Protein AF-A0A075HXJ4-F1 (afdb_monomer_lite)

Radius of gyration: 28.82 Å; chains: 1; bounding box: 50×57×88 Å

Structure (mmCIF, N/CA/C/O backbone):
data_AF-A0A075HXJ4-F1
#
_entry.id   AF-A0A075HXJ4-F1
#
loop_
_atom_site.group_PDB
_atom_site.id
_atom_site.type_symbol
_atom_site.label_atom_id
_atom_site.label_alt_id
_atom_site.label_comp_id
_atom_site.label_asym_id
_atom_site.label_entity_id
_atom_site.label_seq_id
_atom_site.pdbx_PDB_ins_code
_atom_site.Cartn_x
_atom_site.Cartn_y
_atom_site.Cartn_z
_atom_site.occupancy
_atom_site.B_iso_or_equiv
_atom_site.auth_seq_id
_atom_site.auth_comp_id
_atom_site.auth_asym_id
_atom_site.auth_atom_id
_atom_site.pdbx_PDB_model_num
ATOM 1 N N . MET A 1 1 ? 22.075 -36.102 -49.902 1.00 41.25 1 MET A N 1
ATOM 2 C CA . MET A 1 1 ? 21.607 -34.703 -49.955 1.00 41.25 1 MET A CA 1
ATOM 3 C C . MET A 1 1 ? 21.481 -34.238 -48.516 1.00 41.25 1 MET A C 1
ATOM 5 O O . MET A 1 1 ? 20.579 -34.681 -47.822 1.00 41.25 1 MET A O 1
ATOM 9 N N . ILE A 1 2 ? 22.490 -33.519 -48.027 1.00 32.91 2 ILE A N 1
ATOM 10 C CA . ILE A 1 2 ? 22.597 -33.092 -46.628 1.00 32.91 2 ILE A CA 1
ATOM 11 C C . ILE A 1 2 ? 21.850 -31.765 -46.529 1.00 32.91 2 ILE A C 1
ATOM 13 O O . ILE A 1 2 ? 22.245 -30.799 -47.175 1.00 32.91 2 ILE A O 1
ATOM 17 N N . ILE A 1 3 ? 20.743 -31.741 -45.793 1.00 33.03 3 ILE A N 1
ATOM 18 C CA . ILE A 1 3 ? 20.051 -30.496 -45.454 1.00 33.03 3 ILE A CA 1
ATOM 19 C C . ILE A 1 3 ? 20.912 -29.830 -44.374 1.00 33.03 3 ILE A C 1
ATOM 21 O O . ILE A 1 3 ? 21.137 -30.461 -43.338 1.00 33.03 3 ILE A O 1
ATOM 25 N N . PRO A 1 4 ? 21.461 -28.623 -44.590 1.00 36.91 4 PRO A N 1
ATOM 26 C CA . PRO A 1 4 ? 22.221 -27.966 -43.548 1.00 36.91 4 PRO A CA 1
ATOM 27 C C . PRO A 1 4 ? 21.261 -27.594 -42.421 1.00 36.91 4 PRO A C 1
ATOM 29 O O . PRO A 1 4 ? 20.254 -26.921 -42.646 1.00 36.91 4 PRO A O 1
ATOM 32 N N . ASN A 1 5 ? 21.591 -28.051 -41.212 1.00 34.84 5 ASN A N 1
ATOM 33 C CA . ASN A 1 5 ? 21.049 -27.520 -39.972 1.00 34.84 5 ASN A CA 1
ATOM 34 C C . ASN A 1 5 ? 21.199 -25.997 -40.020 1.00 34.84 5 ASN A C 1
ATOM 36 O O . ASN A 1 5 ? 22.308 -25.472 -39.911 1.00 34.84 5 ASN A O 1
ATOM 40 N N . ALA A 1 6 ? 20.084 -25.292 -40.190 1.00 37.62 6 ALA A N 1
ATOM 41 C CA . ALA A 1 6 ? 20.009 -23.882 -39.876 1.00 37.62 6 ALA A CA 1
ATOM 42 C C . ALA A 1 6 ? 20.125 -23.773 -38.352 1.00 37.62 6 ALA A C 1
ATOM 44 O O . ALA A 1 6 ? 19.134 -23.839 -37.629 1.00 37.62 6 ALA A O 1
ATOM 45 N N . LEU A 1 7 ? 21.359 -23.674 -37.859 1.00 39.75 7 LEU A N 1
ATOM 46 C CA . LEU A 1 7 ? 21.625 -23.120 -36.542 1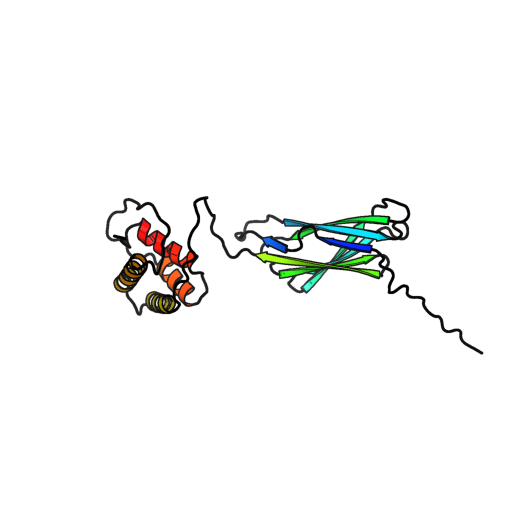.00 39.75 7 LEU A CA 1
ATOM 47 C C . LEU A 1 7 ? 21.166 -21.665 -36.613 1.00 39.75 7 LEU A C 1
ATOM 49 O O . LEU A 1 7 ? 21.903 -20.788 -37.060 1.00 39.75 7 LEU A O 1
ATOM 53 N N . ALA A 1 8 ? 19.914 -21.418 -36.228 1.00 34.22 8 ALA A N 1
ATOM 54 C CA . ALA A 1 8 ? 19.528 -20.107 -35.752 1.00 34.22 8 ALA A CA 1
ATOM 55 C C . ALA A 1 8 ? 20.447 -19.831 -34.559 1.00 34.22 8 ALA A C 1
ATOM 57 O O . ALA A 1 8 ? 20.232 -20.354 -33.468 1.00 34.22 8 ALA A O 1
ATOM 58 N N . SER A 1 9 ? 21.523 -19.081 -34.804 1.00 41.84 9 SER A N 1
ATOM 59 C CA . SER A 1 9 ? 22.307 -18.417 -33.770 1.00 41.84 9 SER A CA 1
ATOM 60 C C . SER A 1 9 ? 21.385 -17.389 -33.133 1.00 41.84 9 SER A C 1
ATOM 62 O O . SER A 1 9 ? 21.423 -16.204 -33.453 1.00 41.84 9 SER A O 1
ATOM 64 N N . HIS A 1 10 ? 20.448 -17.867 -32.322 1.00 45.88 10 HIS A N 1
ATOM 65 C CA . HIS A 1 10 ? 19.701 -17.008 -31.441 1.00 45.88 10 HIS A CA 1
ATOM 66 C C . HIS A 1 10 ? 20.736 -16.544 -30.424 1.00 45.88 10 HIS A C 1
ATOM 68 O O . HIS A 1 10 ? 21.186 -17.337 -29.602 1.00 45.88 10 HIS A O 1
ATOM 74 N N . ASP A 1 11 ? 21.152 -15.282 -30.517 1.00 52.75 11 ASP A N 1
ATOM 75 C CA . ASP A 1 11 ? 21.851 -14.567 -29.446 1.00 52.75 11 ASP A CA 1
ATOM 76 C C . ASP A 1 11 ? 20.891 -14.429 -28.248 1.00 52.75 11 ASP A C 1
ATOM 78 O O . ASP A 1 11 ? 20.490 -13.336 -27.855 1.00 52.75 11 ASP A O 1
ATOM 82 N N . SER A 1 12 ? 20.440 -15.556 -27.694 1.00 55.69 12 SER A N 1
ATOM 83 C CA . SER A 1 12 ? 19.529 -15.634 -26.554 1.00 55.69 12 SER A CA 1
ATOM 84 C C . SER A 1 12 ? 20.197 -15.204 -25.246 1.00 55.69 12 SER A C 1
ATOM 86 O O . SER A 1 12 ? 19.509 -15.064 -24.243 1.00 55.69 12 SER A O 1
ATOM 88 N N . GLU A 1 13 ? 21.512 -14.963 -25.262 1.00 63.44 13 GLU A N 1
ATOM 89 C CA . GLU A 1 13 ? 22.284 -14.448 -24.126 1.00 63.44 13 GLU A CA 1
ATOM 90 C C . GLU A 1 13 ? 22.682 -12.972 -24.271 1.00 63.44 13 GLU A C 1
ATOM 92 O O . GLU A 1 13 ? 23.149 -12.370 -23.303 1.00 63.44 13 GLU A O 1
ATOM 97 N N . LYS A 1 14 ? 22.506 -12.352 -25.450 1.00 77.06 14 LYS A N 1
ATOM 98 C CA . LYS A 1 14 ? 22.852 -10.936 -25.615 1.00 77.06 14 LYS A CA 1
ATOM 99 C C . LYS A 1 14 ? 21.822 -10.092 -24.873 1.00 77.06 14 LYS A C 1
ATOM 101 O O . LYS A 1 14 ? 20.645 -10.062 -25.226 1.00 77.06 14 LYS A O 1
ATOM 106 N N . GLN A 1 15 ? 22.276 -9.380 -23.847 1.00 84.06 15 GLN A N 1
ATOM 107 C CA . GLN A 1 15 ? 21.454 -8.410 -23.142 1.00 84.06 15 GLN A CA 1
ATOM 108 C C . GLN A 1 15 ? 21.269 -7.174 -24.031 1.00 84.06 15 GLN A C 1
ATOM 110 O O . GLN A 1 15 ? 22.165 -6.351 -24.181 1.00 84.06 15 GLN A O 1
ATOM 115 N N . TRP A 1 16 ? 20.097 -7.068 -24.654 1.00 91.88 16 TRP A N 1
ATOM 116 C CA . TRP A 1 16 ? 19.779 -6.019 -25.629 1.00 91.88 16 TRP A CA 1
ATOM 117 C C . TRP A 1 16 ? 19.356 -4.681 -25.012 1.00 91.88 16 TRP A C 1
ATOM 119 O O . TRP A 1 16 ? 19.128 -3.711 -25.738 1.00 91.88 16 TRP A O 1
ATOM 129 N N . GLY A 1 17 ? 19.226 -4.627 -23.688 1.00 92.38 17 GLY A N 1
ATOM 130 C CA . GLY A 1 17 ? 18.823 -3.435 -22.964 1.00 92.38 17 GLY A CA 1
ATOM 131 C C . GLY A 1 17 ? 18.620 -3.678 -21.473 1.00 92.38 17 GLY A C 1
ATOM 132 O O . GLY A 1 17 ? 18.903 -4.757 -20.945 1.00 92.38 17 GLY A O 1
ATOM 133 N N . THR A 1 18 ? 18.129 -2.647 -20.797 1.00 92.94 18 THR A N 1
ATOM 134 C CA . THR A 1 18 ? 17.827 -2.643 -19.362 1.00 92.94 18 THR A CA 1
ATOM 135 C C . THR A 1 18 ? 16.486 -1.969 -19.120 1.00 92.94 18 THR A C 1
ATOM 137 O O . THR A 1 18 ? 16.095 -1.104 -19.894 1.00 92.94 18 THR A O 1
ATOM 140 N N . VAL A 1 19 ? 15.802 -2.315 -18.029 1.00 92.88 19 VAL A N 1
ATOM 141 C CA . VAL A 1 19 ? 14.628 -1.587 -17.531 1.00 92.88 19 VAL A CA 1
ATOM 142 C C . VAL A 1 19 ? 14.742 -1.396 -16.022 1.00 92.88 19 VAL A C 1
ATOM 144 O O . VAL A 1 19 ? 15.106 -2.318 -15.297 1.00 92.88 19 VAL A O 1
ATOM 147 N N . SER A 1 20 ? 14.396 -0.196 -15.572 1.00 87.88 20 SER A N 1
ATOM 148 C CA . SER A 1 20 ? 14.405 0.242 -14.183 1.00 87.88 20 SER A CA 1
ATOM 149 C C . SER A 1 20 ? 13.172 1.092 -13.888 1.00 87.88 20 SER A C 1
ATOM 151 O O . SER A 1 20 ? 12.563 1.683 -14.785 1.00 87.88 20 SER A O 1
ATOM 153 N N . VAL A 1 21 ? 12.827 1.180 -12.607 1.00 87.69 21 VAL A N 1
ATOM 154 C CA . VAL A 1 21 ? 11.778 2.060 -12.091 1.00 87.69 21 VAL A CA 1
ATOM 155 C C . VAL A 1 21 ? 12.345 2.936 -10.977 1.00 87.69 21 VAL A C 1
ATOM 157 O O . VAL A 1 21 ? 13.172 2.477 -10.192 1.00 87.69 21 VAL A O 1
ATOM 160 N N . ASP A 1 22 ? 11.942 4.206 -10.922 1.00 77.81 22 ASP A N 1
ATOM 161 C CA . ASP A 1 22 ? 12.425 5.156 -9.908 1.00 77.81 22 ASP A CA 1
ATOM 162 C C . ASP A 1 22 ? 11.853 4.893 -8.505 1.00 77.81 22 ASP A C 1
ATOM 164 O O . ASP A 1 22 ? 12.526 5.131 -7.503 1.00 77.81 22 ASP A O 1
ATOM 168 N N . LYS A 1 23 ? 10.625 4.374 -8.438 1.00 76.75 23 LYS A N 1
ATOM 169 C CA . LYS A 1 23 ? 9.908 4.017 -7.212 1.00 76.75 23 LYS A CA 1
ATOM 170 C C . LYS A 1 23 ? 9.395 2.570 -7.313 1.00 76.75 23 LYS A C 1
ATOM 172 O O . LYS A 1 23 ? 8.268 2.362 -7.760 1.00 76.75 23 LYS A O 1
ATOM 177 N N . PRO A 1 24 ? 10.204 1.562 -6.929 1.00 74.69 24 PRO A N 1
ATOM 178 C CA . PRO A 1 24 ? 9.799 0.149 -6.969 1.00 74.69 24 PRO A CA 1
ATOM 179 C C . PRO A 1 24 ? 8.772 -0.207 -5.886 1.00 74.69 24 PRO A C 1
ATOM 181 O O . PRO A 1 24 ? 8.045 -1.183 -6.013 1.00 74.69 24 PRO A O 1
ATOM 184 N N . THR A 1 25 ? 8.691 0.602 -4.833 1.00 78.94 25 THR A N 1
ATOM 185 C CA . THR A 1 25 ? 7.675 0.510 -3.785 1.00 78.94 25 THR A CA 1
ATOM 186 C C . THR A 1 25 ? 6.957 1.847 -3.703 1.00 78.94 25 THR A C 1
ATOM 188 O O . THR A 1 25 ? 7.604 2.885 -3.527 1.00 78.94 25 THR A O 1
ATOM 191 N N . LEU A 1 26 ? 5.634 1.833 -3.827 1.00 74.06 26 LEU A N 1
ATOM 192 C CA . LEU A 1 26 ? 4.798 3.022 -3.752 1.00 74.06 26 LEU A CA 1
ATOM 193 C C . LEU A 1 26 ? 3.781 2.862 -2.630 1.00 74.06 26 LEU A C 1
ATOM 195 O O . LEU A 1 26 ? 2.890 2.022 -2.699 1.00 74.06 26 LEU A O 1
ATOM 199 N N . GLU A 1 27 ? 3.880 3.726 -1.628 1.00 67.31 27 GLU A N 1
ATOM 200 C CA . GLU A 1 27 ? 2.855 3.838 -0.599 1.00 67.31 27 GLU A CA 1
ATOM 201 C C . GLU A 1 27 ? 1.875 4.949 -0.976 1.00 67.31 27 GLU A C 1
ATOM 203 O O . GLU A 1 27 ? 2.215 6.134 -0.919 1.00 67.31 27 GLU A O 1
ATOM 208 N N . LEU A 1 28 ? 0.650 4.584 -1.353 1.00 63.75 28 LEU A N 1
ATOM 209 C CA . LEU A 1 28 ? -0.394 5.567 -1.636 1.00 63.75 28 LEU A CA 1
ATOM 210 C C . LEU A 1 28 ? -0.973 6.118 -0.318 1.00 63.75 28 LEU A C 1
ATOM 212 O O . LEU A 1 28 ? -1.273 5.333 0.593 1.00 63.75 28 LEU A O 1
ATOM 216 N N . PRO A 1 29 ? -1.170 7.448 -0.193 1.00 52.75 29 PRO A N 1
ATOM 217 C CA . PRO A 1 29 ? -1.859 8.023 0.957 1.00 52.75 29 PRO A CA 1
ATOM 218 C C . PRO A 1 29 ? -3.311 7.528 1.016 1.00 52.75 29 PRO A C 1
ATOM 220 O O . PRO A 1 29 ? -3.943 7.292 -0.017 1.00 52.75 29 PRO A O 1
ATOM 223 N N . TYR A 1 30 ? -3.868 7.395 2.226 1.00 49.03 30 TYR A N 1
ATOM 224 C CA . TYR A 1 30 ? -5.297 7.121 2.381 1.00 49.03 30 TYR A CA 1
ATOM 225 C C . TYR A 1 30 ? -6.095 8.261 1.743 1.00 49.03 30 TYR A C 1
ATOM 227 O O . TYR A 1 30 ? -5.920 9.432 2.083 1.00 49.03 30 TYR A O 1
ATOM 235 N N . THR A 1 31 ? -6.976 7.919 0.811 1.00 47.84 31 THR A N 1
ATOM 236 C CA . THR A 1 31 ? -7.792 8.885 0.086 1.00 47.84 31 THR A CA 1
ATOM 237 C C . THR A 1 31 ? -9.267 8.545 0.244 1.00 47.84 31 THR A C 1
ATOM 239 O O . THR A 1 31 ? -9.673 7.397 0.092 1.00 47.84 31 THR A O 1
ATOM 242 N N . THR A 1 32 ? -10.099 9.535 0.573 1.00 35.62 32 THR A N 1
ATOM 243 C CA . THR A 1 32 ? -11.552 9.394 0.412 1.00 35.62 32 THR A CA 1
ATOM 244 C C . THR A 1 32 ? -11.865 9.229 -1.077 1.00 35.62 32 THR A C 1
ATOM 246 O O . THR A 1 32 ? -11.094 9.691 -1.920 1.00 35.62 32 THR A O 1
ATOM 249 N N . ALA A 1 33 ? -13.001 8.612 -1.421 1.00 42.03 33 ALA A N 1
ATOM 250 C CA . ALA A 1 33 ? -13.412 8.311 -2.803 1.00 42.03 33 ALA A CA 1
ATOM 251 C C . ALA A 1 33 ? -13.432 9.517 -3.782 1.00 42.03 33 ALA A C 1
ATOM 253 O O . ALA A 1 33 ? -13.675 9.339 -4.970 1.00 42.03 33 ALA A O 1
ATOM 254 N N . SER A 1 34 ? -13.179 10.738 -3.299 1.00 43.69 34 SER A N 1
ATOM 255 C CA . SER A 1 34 ? -13.100 11.984 -4.059 1.00 43.69 34 SER A CA 1
ATOM 256 C C . SER A 1 34 ? -11.677 12.473 -4.381 1.00 43.69 34 SER A C 1
ATOM 258 O O . SER A 1 34 ? -11.556 13.478 -5.078 1.00 43.69 34 SER A O 1
ATOM 260 N N . ASN A 1 35 ? -10.599 11.855 -3.874 1.00 51.53 35 ASN A N 1
ATOM 261 C CA . ASN A 1 35 ? -9.236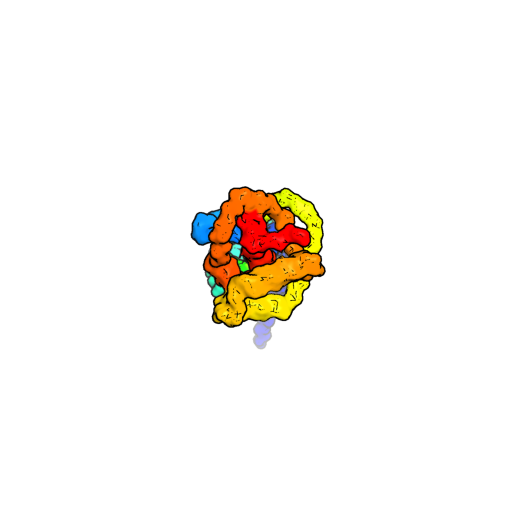 12.309 -4.190 1.00 51.53 35 ASN A CA 1
ATOM 262 C C . ASN A 1 35 ? -8.718 11.622 -5.461 1.00 51.53 35 ASN A C 1
ATOM 264 O O . ASN A 1 35 ? -8.515 10.413 -5.483 1.00 51.53 35 ASN A O 1
ATOM 268 N N . THR A 1 36 ? -8.481 12.404 -6.510 1.00 52.12 36 THR A N 1
ATOM 269 C CA . THR A 1 36 ? -7.995 11.943 -7.818 1.00 52.12 36 THR A CA 1
ATOM 270 C C . THR A 1 36 ? -6.508 12.239 -8.026 1.00 52.12 36 THR A C 1
ATOM 272 O O . THR A 1 36 ? -6.083 12.451 -9.161 1.00 52.12 36 THR A O 1
ATOM 275 N N . GLN A 1 37 ? -5.708 12.361 -6.962 1.00 61.72 37 GLN A N 1
ATOM 276 C CA . GLN A 1 37 ? -4.269 12.575 -7.117 1.00 61.72 37 GLN A CA 1
ATOM 277 C C . GLN A 1 37 ? -3.585 11.285 -7.582 1.00 61.72 37 GLN A C 1
ATOM 279 O O . GLN A 1 37 ? -3.601 10.268 -6.892 1.00 61.72 37 GLN A O 1
ATOM 284 N N . TYR A 1 38 ? -3.013 11.345 -8.784 1.00 69.88 38 TYR A N 1
ATOM 285 C CA . TYR A 1 38 ? -2.235 10.273 -9.396 1.00 69.88 38 TYR A CA 1
ATOM 286 C C . TYR A 1 38 ? -0.777 10.402 -8.969 1.00 69.88 38 TYR A C 1
ATOM 288 O O . TYR A 1 38 ? -0.199 11.488 -9.064 1.00 69.88 38 TYR A O 1
ATOM 296 N N . GLU A 1 39 ? -0.165 9.289 -8.585 1.00 77.44 39 GLU A N 1
ATOM 297 C CA . GLU A 1 39 ? 1.281 9.212 -8.433 1.00 77.44 39 GLU A CA 1
ATOM 298 C C . GLU A 1 39 ? 1.916 8.862 -9.774 1.00 77.44 39 GLU A C 1
ATOM 300 O O . GLU A 1 39 ? 1.475 7.958 -10.491 1.00 77.44 39 GLU A O 1
ATOM 305 N N . LYS A 1 40 ? 2.955 9.616 -10.127 1.00 83.00 40 LYS A N 1
ATOM 306 C CA . LYS A 1 40 ? 3.682 9.456 -11.383 1.00 83.00 40 LYS A CA 1
ATOM 307 C C . LYS A 1 40 ? 4.934 8.634 -11.114 1.00 83.00 40 LYS A C 1
ATOM 309 O O . LYS A 1 40 ? 5.800 9.069 -10.356 1.00 83.00 40 LYS A O 1
ATOM 314 N N . ILE A 1 41 ? 5.019 7.470 -11.747 1.00 83.31 41 ILE A N 1
ATOM 315 C CA . ILE A 1 41 ? 6.146 6.545 -11.609 1.00 83.31 41 ILE A CA 1
ATOM 316 C C . ILE A 1 41 ? 6.924 6.525 -12.914 1.00 83.31 41 ILE A C 1
ATOM 318 O O . ILE A 1 41 ? 6.335 6.329 -13.982 1.00 83.31 41 ILE A O 1
ATOM 322 N N . LYS A 1 42 ? 8.234 6.762 -12.840 1.00 88.62 42 LYS A N 1
ATOM 323 C CA . LYS A 1 42 ? 9.113 6.786 -14.006 1.00 88.62 42 LYS A CA 1
ATOM 324 C C . LYS A 1 42 ? 9.673 5.396 -14.255 1.00 88.62 42 LYS A C 1
ATOM 326 O O . LYS A 1 42 ? 10.389 4.843 -13.425 1.00 88.62 42 LYS A O 1
ATOM 331 N N . ILE A 1 43 ? 9.421 4.883 -15.449 1.00 89.12 43 ILE A N 1
ATOM 332 C CA . ILE A 1 43 ? 10.053 3.680 -15.982 1.00 89.12 43 ILE A CA 1
ATOM 333 C C . ILE A 1 43 ? 11.056 4.134 -17.028 1.00 89.12 43 ILE A C 1
ATOM 335 O O . ILE A 1 43 ? 10.722 4.920 -17.912 1.00 89.12 43 ILE A O 1
ATOM 339 N N . PHE A 1 44 ? 12.285 3.655 -16.940 1.00 94.44 44 PHE A N 1
ATOM 340 C CA . PHE A 1 44 ? 13.348 4.070 -17.843 1.00 94.44 44 PHE A CA 1
ATOM 341 C C . PHE A 1 44 ? 14.341 2.942 -18.061 1.00 94.44 44 PHE A C 1
ATOM 343 O O . PHE A 1 44 ? 14.351 1.953 -17.334 1.00 94.44 44 PHE A O 1
ATOM 350 N N . GLY A 1 45 ? 15.164 3.079 -19.085 1.00 93.19 45 GLY A N 1
ATOM 351 C CA . GLY A 1 45 ? 16.116 2.045 -19.434 1.00 93.19 45 GLY A CA 1
ATOM 352 C C . GLY A 1 45 ? 16.966 2.423 -20.626 1.00 93.19 45 GLY A C 1
ATOM 353 O O . GLY A 1 45 ? 16.837 3.517 -21.184 1.00 93.19 45 GLY A O 1
ATOM 354 N N . THR A 1 46 ? 17.832 1.496 -21.005 1.00 95.69 46 THR A N 1
ATOM 355 C CA . THR A 1 46 ? 18.721 1.624 -22.158 1.00 95.69 46 THR A CA 1
ATOM 356 C C . THR A 1 46 ? 18.480 0.499 -23.149 1.00 95.69 46 THR A C 1
ATOM 358 O O . THR A 1 46 ? 17.996 -0.573 -22.786 1.00 95.69 46 THR A O 1
ATOM 361 N N . VAL A 1 47 ? 18.818 0.742 -24.409 1.00 95.62 47 VAL A N 1
ATOM 362 C CA . VAL A 1 47 ? 18.824 -0.264 -25.470 1.00 95.62 47 VAL A CA 1
ATOM 363 C C . VAL A 1 47 ? 20.112 -0.179 -26.269 1.00 95.62 47 VAL A C 1
ATOM 365 O O . VAL A 1 47 ? 20.652 0.907 -26.487 1.00 95.62 47 VAL A O 1
ATOM 368 N N . GLU A 1 48 ? 20.557 -1.333 -26.746 1.00 94.56 48 GLU A N 1
ATOM 369 C CA . GLU A 1 48 ? 21.657 -1.450 -27.694 1.00 94.56 48 GLU A CA 1
ATOM 370 C C . GLU A 1 48 ? 21.140 -1.305 -29.136 1.00 94.56 48 GLU A C 1
ATOM 372 O O . GLU A 1 48 ? 20.023 -1.715 -29.477 1.00 94.56 48 GLU A O 1
ATOM 377 N N . GLU A 1 49 ? 21.978 -0.740 -30.003 1.00 93.19 49 GLU A N 1
ATOM 378 C CA . GLU A 1 49 ? 21.706 -0.484 -31.421 1.00 93.19 49 GLU A CA 1
ATOM 379 C C . GLU A 1 49 ? 20.430 0.366 -31.647 1.00 93.19 49 GLU A C 1
ATOM 381 O O . GLU A 1 49 ? 19.529 -0.042 -32.392 1.00 93.19 49 GLU A O 1
ATOM 386 N N . PRO A 1 50 ? 20.320 1.581 -31.069 1.00 91.50 50 PRO A N 1
ATOM 387 C CA . PRO A 1 50 ? 19.086 2.382 -31.042 1.00 91.50 50 PRO A CA 1
ATOM 388 C C . PRO A 1 50 ? 18.580 2.843 -32.421 1.00 91.50 50 PRO A C 1
ATOM 390 O O . PRO A 1 50 ? 17.473 3.355 -32.525 1.00 91.50 50 PRO A O 1
ATOM 393 N N . ARG A 1 51 ? 19.366 2.682 -33.497 1.00 90.00 51 ARG A N 1
ATOM 394 C CA . ARG A 1 51 ? 18.943 2.981 -34.881 1.00 90.00 51 ARG A CA 1
ATOM 395 C C . ARG A 1 51 ? 18.208 1.827 -35.568 1.00 90.00 51 ARG A C 1
ATOM 397 O O . ARG A 1 51 ? 17.651 2.024 -36.644 1.00 90.00 51 ARG A O 1
ATOM 404 N N . SER A 1 52 ? 18.227 0.633 -34.979 1.00 89.56 52 SER A N 1
ATOM 405 C CA . SER A 1 52 ? 17.618 -0.574 -35.554 1.00 89.56 52 SER A CA 1
ATOM 406 C C . SER A 1 52 ? 16.091 -0.626 -35.391 1.00 89.56 52 SER A C 1
ATOM 408 O O . SER A 1 52 ? 15.409 -1.294 -36.166 1.00 89.56 52 SER A O 1
ATOM 410 N N . ALA A 1 53 ? 15.542 0.107 -34.422 1.00 92.00 53 ALA A N 1
ATOM 411 C CA . ALA A 1 53 ? 14.113 0.315 -34.221 1.00 92.00 53 ALA A CA 1
ATOM 412 C C . ALA A 1 53 ? 13.877 1.692 -33.581 1.00 92.00 53 ALA A C 1
ATOM 414 O O . ALA A 1 53 ? 14.807 2.329 -33.107 1.00 92.00 53 ALA A O 1
ATOM 415 N N . ALA A 1 54 ? 12.637 2.182 -33.582 1.00 93.44 54 ALA A N 1
ATOM 416 C CA . ALA A 1 54 ? 12.317 3.505 -33.029 1.00 93.44 54 ALA A CA 1
ATOM 417 C C . ALA A 1 54 ? 11.635 3.454 -31.651 1.00 93.44 54 ALA A C 1
ATOM 419 O O . ALA A 1 54 ? 11.531 4.484 -30.979 1.00 93.44 54 ALA A O 1
ATOM 420 N N . TYR A 1 55 ? 11.137 2.281 -31.244 1.00 96.75 55 TYR A N 1
ATOM 421 C CA . TYR A 1 55 ? 10.282 2.134 -30.069 1.00 96.75 55 TYR A CA 1
ATOM 422 C C . TYR A 1 55 ? 10.594 0.862 -29.285 1.00 96.75 55 TYR A C 1
ATOM 424 O O . TYR A 1 55 ? 10.755 -0.202 -29.886 1.00 96.75 55 TYR A O 1
ATOM 432 N N . VAL A 1 56 ? 10.590 0.973 -27.958 1.00 96.75 56 VAL A N 1
ATOM 433 C CA . VAL A 1 56 ? 10.403 -0.174 -27.062 1.00 96.75 56 VAL A CA 1
ATOM 434 C C . VAL A 1 56 ? 8.911 -0.402 -26.835 1.00 96.75 56 VAL A C 1
ATOM 436 O O . VAL A 1 56 ? 8.109 0.540 -26.866 1.00 96.75 56 VAL A O 1
ATOM 439 N N . TYR A 1 57 ? 8.538 -1.656 -26.615 1.00 95.75 57 TYR A N 1
ATOM 440 C CA . TYR A 1 57 ? 7.169 -2.064 -26.325 1.00 95.75 57 TYR A CA 1
ATOM 441 C C . TYR A 1 57 ? 7.088 -2.446 -24.852 1.00 95.75 57 TYR A C 1
ATOM 443 O O . TYR A 1 57 ? 7.786 -3.349 -24.406 1.00 95.75 57 TYR A O 1
ATOM 451 N N . MET A 1 58 ? 6.258 -1.741 -24.091 1.00 94.12 58 MET A N 1
ATOM 452 C CA . MET A 1 58 ? 6.021 -2.022 -22.677 1.00 94.12 58 MET A CA 1
ATOM 453 C C . MET A 1 58 ? 4.636 -2.627 -22.518 1.00 94.12 58 MET A C 1
ATOM 455 O O . MET A 1 58 ? 3.661 -2.013 -22.942 1.00 94.12 58 MET A O 1
ATOM 459 N N . THR A 1 59 ? 4.542 -3.790 -21.887 1.00 93.06 59 THR A N 1
ATOM 460 C CA . THR A 1 59 ? 3.276 -4.379 -21.442 1.00 93.06 59 THR A CA 1
ATOM 461 C C . THR A 1 59 ? 3.161 -4.160 -19.941 1.00 93.06 59 THR A C 1
ATOM 463 O O . THR A 1 59 ? 3.982 -4.666 -19.176 1.00 93.06 59 THR A O 1
ATOM 466 N N . ILE A 1 60 ? 2.176 -3.363 -19.534 1.00 89.00 60 ILE A N 1
ATOM 467 C CA . ILE A 1 60 ? 1.890 -3.051 -18.138 1.00 89.00 60 ILE A CA 1
ATOM 468 C C . ILE A 1 60 ? 0.757 -3.968 -17.691 1.00 89.00 60 ILE A C 1
ATOM 470 O O . ILE A 1 60 ? -0.286 -4.003 -18.344 1.00 89.00 60 ILE A O 1
ATOM 474 N N . SER A 1 61 ? 0.965 -4.673 -16.585 1.00 87.31 61 SER A N 1
ATOM 475 C CA . SER A 1 61 ? -0.048 -5.489 -15.918 1.00 87.31 61 SER A CA 1
ATOM 476 C C . SER A 1 61 ? -0.433 -4.843 -14.595 1.00 87.31 61 SER A C 1
ATOM 478 O O . SER A 1 61 ? 0.437 -4.515 -13.785 1.00 87.31 61 SER A O 1
ATOM 480 N N . GLU A 1 62 ? -1.731 -4.665 -14.393 1.00 84.50 62 GLU A N 1
ATOM 481 C CA . GLU A 1 62 ? -2.336 -4.186 -13.155 1.00 84.50 62 GLU A CA 1
ATOM 482 C C . GLU A 1 62 ? -2.544 -5.345 -12.161 1.00 84.50 62 GLU A C 1
ATOM 484 O O . GLU A 1 62 ? -2.602 -6.509 -12.577 1.00 84.50 62 GLU A O 1
ATOM 489 N N . PRO A 1 63 ? -2.707 -5.058 -10.855 1.00 79.19 63 PRO A N 1
ATOM 490 C CA . PRO A 1 63 ? -2.924 -6.087 -9.836 1.00 79.19 63 PRO A CA 1
ATOM 491 C C . PRO A 1 63 ? -4.168 -6.954 -10.058 1.00 79.19 63 PRO A C 1
ATOM 493 O O . PRO A 1 63 ? -4.219 -8.092 -9.597 1.00 79.19 63 PRO A O 1
ATOM 496 N N . ASP A 1 64 ? -5.176 -6.435 -10.764 1.00 76.38 64 ASP A N 1
ATOM 497 C CA . ASP A 1 64 ? -6.399 -7.169 -11.105 1.00 76.38 64 ASP A CA 1
ATOM 498 C C . ASP A 1 64 ? -6.237 -8.097 -12.328 1.00 76.38 64 ASP A C 1
ATOM 500 O O . ASP A 1 64 ? -7.189 -8.762 -12.741 1.00 76.38 64 ASP A O 1
ATOM 504 N N . GLY A 1 65 ? -5.030 -8.153 -12.903 1.00 78.06 65 GLY A N 1
ATOM 505 C CA . GLY A 1 65 ? -4.684 -8.963 -14.065 1.00 78.06 65 GLY A CA 1
ATOM 506 C C . GLY A 1 65 ? -4.976 -8.298 -15.410 1.00 78.06 65 GLY A C 1
ATOM 507 O O . GLY A 1 65 ? -4.677 -8.895 -16.447 1.00 78.06 65 GLY A O 1
ATOM 508 N N . LYS A 1 66 ? -5.533 -7.080 -15.445 1.00 82.56 66 LYS A N 1
ATOM 509 C CA . LYS A 1 66 ? -5.676 -6.334 -16.700 1.00 82.56 66 LYS A CA 1
ATOM 510 C C . LYS A 1 66 ? -4.312 -5.923 -17.221 1.00 82.56 66 LYS A C 1
ATOM 512 O O . LYS A 1 66 ? -3.437 -5.505 -16.469 1.00 82.56 66 LYS A O 1
ATOM 517 N N . THR A 1 67 ? -4.151 -5.990 -18.536 1.00 85.81 67 THR A N 1
ATOM 518 C CA . THR A 1 67 ? -2.899 -5.617 -19.193 1.00 85.81 67 THR A CA 1
ATOM 519 C C . THR A 1 67 ? -3.141 -4.655 -20.339 1.00 85.81 67 THR A C 1
ATOM 521 O O . THR A 1 67 ? -4.093 -4.831 -21.103 1.00 85.81 67 THR A O 1
ATOM 524 N N . TYR A 1 68 ? -2.240 -3.696 -20.525 1.00 87.94 68 TYR A N 1
ATOM 525 C CA . TYR A 1 68 ? -2.230 -2.807 -21.683 1.00 87.94 68 TYR A CA 1
ATOM 526 C C . TYR A 1 68 ? -0.804 -2.576 -22.183 1.00 87.94 68 TYR A C 1
ATOM 528 O O . TYR A 1 68 ? 0.163 -2.649 -21.425 1.00 87.94 68 T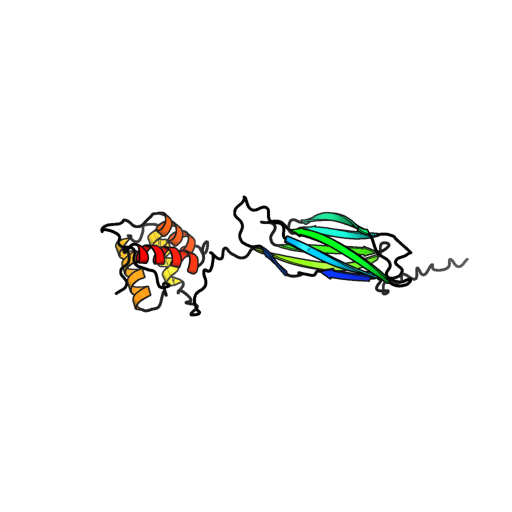YR A O 1
ATOM 536 N N . GLN A 1 69 ? -0.665 -2.303 -23.482 1.00 91.25 69 GLN A N 1
ATOM 537 C CA . GLN A 1 69 ? 0.633 -2.100 -24.120 1.00 91.25 69 GLN A CA 1
ATOM 538 C C . GLN A 1 69 ? 0.842 -0.635 -24.512 1.00 91.25 69 GLN A C 1
ATOM 540 O O . GLN A 1 69 ? -0.053 0.007 -25.062 1.00 91.25 69 GLN A O 1
ATOM 545 N N . VAL A 1 70 ? 2.051 -0.125 -24.285 1.00 91.00 70 VAL A N 1
ATOM 546 C CA . VAL A 1 70 ? 2.481 1.226 -24.655 1.00 91.00 70 VAL A CA 1
ATOM 547 C C . VAL A 1 70 ? 3.752 1.146 -25.497 1.00 91.00 70 VAL A C 1
ATOM 549 O O . VAL A 1 70 ? 4.647 0.348 -25.224 1.00 91.00 70 VAL A O 1
ATOM 552 N N . LYS A 1 71 ? 3.843 1.990 -26.528 1.00 94.38 71 LYS A N 1
ATOM 553 C CA . LYS A 1 71 ? 5.057 2.151 -27.339 1.00 94.38 71 LYS A CA 1
ATOM 554 C C . LYS A 1 71 ? 5.808 3.390 -26.877 1.00 94.38 71 LYS A C 1
ATOM 556 O O . LYS A 1 71 ? 5.243 4.482 -26.890 1.00 94.38 71 LYS A O 1
ATOM 561 N N . VAL A 1 72 ? 7.073 3.234 -26.510 1.00 95.06 72 VAL A N 1
ATOM 562 C CA . VAL A 1 72 ? 7.893 4.316 -25.951 1.00 95.06 72 VAL A CA 1
ATOM 563 C C . VAL A 1 72 ? 9.042 4.605 -26.898 1.00 95.06 72 VAL A C 1
ATOM 565 O O . VAL A 1 72 ? 9.750 3.694 -27.321 1.00 95.06 72 VAL A O 1
ATOM 568 N N . ARG A 1 73 ? 9.191 5.874 -27.287 1.00 95.56 73 ARG A N 1
ATOM 569 C CA . ARG A 1 73 ? 10.225 6.300 -28.233 1.00 95.56 73 ARG A CA 1
ATOM 570 C C . ARG A 1 73 ? 11.605 6.156 -27.594 1.00 95.56 73 ARG A C 1
ATOM 572 O O . ARG A 1 73 ? 11.809 6.616 -26.476 1.00 95.56 73 ARG A O 1
ATOM 579 N N . VAL A 1 74 ? 12.539 5.586 -28.347 1.00 96.81 74 VAL A N 1
ATOM 580 C CA . VAL A 1 74 ? 13.960 5.562 -27.987 1.00 96.81 74 VAL A CA 1
ATOM 581 C C . VAL A 1 74 ? 14.640 6.825 -28.506 1.00 96.81 74 VAL A C 1
ATOM 583 O O . VAL A 1 74 ? 14.409 7.247 -29.644 1.00 96.81 74 VAL A O 1
ATOM 586 N N . ILE A 1 75 ? 15.483 7.419 -27.670 1.00 95.75 75 ILE A N 1
ATOM 587 C CA . ILE A 1 75 ? 16.374 8.521 -28.019 1.00 95.75 75 ILE A CA 1
ATOM 588 C C . ILE A 1 75 ? 17.786 7.942 -28.100 1.00 95.75 75 ILE A C 1
ATOM 590 O O . ILE A 1 75 ? 18.282 7.363 -27.139 1.00 95.75 75 ILE A O 1
ATOM 594 N N . ALA A 1 76 ? 18.418 8.049 -29.268 1.00 94.00 76 ALA A N 1
ATOM 595 C CA . ALA A 1 76 ? 19.790 7.593 -29.452 1.00 94.00 76 ALA A CA 1
ATOM 596 C C . ALA A 1 76 ? 20.761 8.593 -28.809 1.00 94.00 76 ALA A C 1
ATOM 598 O O . ALA A 1 76 ? 20.808 9.749 -29.232 1.00 94.00 76 ALA A O 1
ATOM 599 N N . ASP A 1 77 ? 21.542 8.136 -27.832 1.00 89.88 77 ASP A N 1
ATOM 600 C CA . ASP A 1 77 ? 22.620 8.923 -27.222 1.00 89.88 77 ASP A CA 1
ATOM 601 C C . ASP A 1 77 ? 23.893 8.815 -28.060 1.00 89.88 77 ASP A C 1
ATOM 603 O O . ASP A 1 77 ? 24.588 9.797 -28.319 1.00 89.88 77 ASP A O 1
ATOM 607 N N . THR A 1 78 ? 24.170 7.600 -28.535 1.00 91.50 78 THR A N 1
ATOM 608 C CA . THR A 1 78 ? 25.271 7.271 -29.437 1.00 91.50 78 THR A CA 1
ATOM 609 C C . THR A 1 78 ? 24.774 6.366 -30.570 1.00 91.50 78 THR A C 1
ATOM 611 O O . THR A 1 78 ? 23.581 6.091 -30.712 1.00 91.50 78 THR A O 1
ATOM 614 N N . ASN A 1 79 ? 25.688 5.902 -31.428 1.00 85.25 79 ASN A N 1
ATOM 615 C CA . ASN A 1 79 ? 25.350 4.876 -32.420 1.00 85.25 79 ASN A CA 1
ATOM 616 C C . ASN A 1 79 ? 25.127 3.493 -31.787 1.00 85.25 79 ASN A C 1
ATOM 618 O O . ASN A 1 79 ? 24.506 2.641 -32.419 1.00 85.25 79 ASN A O 1
ATOM 622 N N . GLU A 1 80 ? 25.635 3.283 -30.573 1.00 89.88 80 GLU A N 1
ATOM 623 C CA . GLU A 1 80 ? 25.643 1.993 -29.881 1.00 89.88 80 GLU A CA 1
ATOM 624 C C . GLU A 1 80 ? 24.527 1.918 -28.841 1.00 89.88 80 GLU A C 1
ATOM 626 O O . GLU A 1 80 ? 23.854 0.900 -28.763 1.00 89.88 80 GLU A O 1
ATOM 631 N N . GLN A 1 81 ? 24.243 3.014 -28.131 1.00 93.50 81 GLN A N 1
ATOM 632 C CA . GLN A 1 81 ? 23.271 3.044 -27.041 1.00 93.50 81 GLN A CA 1
ATOM 633 C C . GLN A 1 81 ? 22.261 4.177 -27.183 1.00 93.50 81 GLN A C 1
ATOM 635 O O . GLN A 1 81 ? 22.571 5.283 -27.635 1.00 93.50 81 GLN A O 1
ATOM 640 N N . GLY A 1 82 ? 21.032 3.890 -26.774 1.00 93.94 82 GLY A N 1
ATOM 641 C CA . GLY A 1 82 ? 19.997 4.892 -26.571 1.00 93.94 82 GLY A CA 1
ATOM 642 C C . GLY A 1 82 ? 19.228 4.632 -25.291 1.00 93.94 82 GLY A C 1
ATOM 643 O O . GLY A 1 82 ? 19.251 3.524 -24.754 1.00 93.94 82 GLY A O 1
ATOM 644 N N . HIS A 1 83 ? 18.516 5.646 -24.826 1.00 97.00 83 HIS A N 1
ATOM 645 C CA . HIS A 1 83 ? 17.663 5.556 -23.654 1.00 97.00 83 HIS A CA 1
ATOM 646 C C . HIS A 1 83 ? 16.194 5.731 -24.020 1.00 97.00 83 HIS A C 1
ATOM 648 O O . HIS A 1 83 ? 15.819 6.243 -25.079 1.00 97.00 83 HIS A O 1
ATOM 654 N N . TYR A 1 84 ? 15.345 5.298 -23.103 1.00 95.88 84 TYR A N 1
ATOM 655 C CA . TYR A 1 84 ? 13.919 5.552 -23.149 1.00 95.88 84 TYR A CA 1
ATOM 656 C C . TYR A 1 84 ? 13.408 5.846 -21.747 1.00 95.88 84 TYR A C 1
ATOM 658 O O . TYR A 1 84 ? 13.947 5.370 -20.745 1.00 95.88 84 TYR A O 1
ATOM 666 N N . GLU A 1 85 ? 12.322 6.603 -21.685 1.00 93.19 85 GLU A N 1
ATOM 667 C CA . GLU A 1 85 ? 11.578 6.815 -20.457 1.00 93.19 85 GLU A CA 1
ATOM 668 C C . GLU A 1 85 ? 10.085 6.919 -20.746 1.00 93.19 85 GLU A C 1
ATOM 670 O O . GLU A 1 85 ? 9.657 7.423 -21.785 1.00 93.19 85 GLU A O 1
ATOM 675 N N . ASN A 1 86 ? 9.289 6.423 -19.812 1.00 90.19 86 ASN A N 1
ATOM 676 C CA . ASN A 1 86 ? 7.849 6.560 -19.805 1.00 90.19 86 ASN A CA 1
ATOM 677 C C . ASN A 1 86 ? 7.370 6.753 -18.372 1.00 90.19 86 ASN A C 1
ATOM 679 O O . ASN A 1 86 ? 8.060 6.408 -17.413 1.00 90.19 86 ASN A O 1
ATOM 683 N N . PHE A 1 87 ? 6.164 7.283 -18.232 1.00 85.38 87 PHE A N 1
ATOM 684 C CA . PHE A 1 87 ? 5.545 7.462 -16.937 1.00 85.38 87 PHE A CA 1
ATOM 685 C C . PHE A 1 87 ? 4.221 6.726 -16.890 1.00 85.38 87 PHE A C 1
ATOM 687 O O . PHE A 1 87 ? 3.376 6.917 -17.764 1.00 85.38 87 PHE A O 1
ATOM 694 N N . ILE A 1 88 ? 4.035 5.922 -15.849 1.00 83.50 88 ILE A N 1
ATOM 695 C CA . ILE A 1 88 ? 2.720 5.388 -15.512 1.00 83.50 88 ILE A CA 1
ATOM 696 C C . ILE A 1 88 ? 2.107 6.245 -14.413 1.00 83.50 88 ILE A C 1
ATOM 698 O O . ILE A 1 88 ? 2.805 6.785 -13.551 1.00 83.50 88 ILE A O 1
ATOM 702 N N . LEU A 1 89 ? 0.792 6.397 -14.493 1.00 81.31 89 LEU A N 1
ATOM 703 C CA . LEU A 1 89 ? -0.001 7.097 -13.499 1.00 81.31 89 LEU A CA 1
ATOM 704 C C . LEU A 1 89 ? -0.733 6.040 -12.690 1.00 81.31 89 LEU A C 1
ATOM 706 O O . LEU A 1 89 ? -1.600 5.352 -13.224 1.00 81.31 89 LEU A O 1
ATOM 710 N N . ILE A 1 90 ? -0.371 5.906 -11.421 1.00 78.06 90 ILE A N 1
ATOM 711 C CA . ILE A 1 90 ? -1.051 4.998 -10.503 1.00 78.06 90 ILE A CA 1
ATOM 712 C C . ILE A 1 90 ? -2.006 5.839 -9.669 1.00 78.06 90 ILE A C 1
ATOM 714 O O . ILE A 1 90 ? -1.592 6.767 -8.970 1.00 78.06 90 ILE A O 1
ATOM 718 N N . CYS A 1 91 ? -3.299 5.547 -9.796 1.00 66.62 91 CYS A N 1
ATOM 719 C CA . CYS A 1 91 ? -4.335 6.186 -9.004 1.00 66.62 91 CYS A CA 1
ATOM 720 C C . CYS A 1 91 ? -4.769 5.329 -7.821 1.00 66.62 91 CYS A C 1
ATOM 722 O O . CYS A 1 91 ? -4.529 4.126 -7.730 1.00 66.62 91 CYS A O 1
ATOM 724 N N . CYS A 1 92 ? -5.419 6.024 -6.904 1.00 59.22 92 CYS A N 1
ATOM 725 C CA . CYS A 1 92 ? -5.998 5.543 -5.668 1.00 59.22 92 CYS A CA 1
ATOM 726 C C . CYS A 1 92 ? -6.785 4.224 -5.802 1.00 59.22 92 CYS A C 1
ATOM 728 O O . CYS A 1 92 ? -7.453 3.953 -6.797 1.00 59.22 92 CYS A O 1
ATOM 730 N N . ASN A 1 93 ? -6.733 3.425 -4.732 1.00 57.75 93 ASN A N 1
ATOM 731 C CA . ASN A 1 93 ? -7.487 2.178 -4.526 1.00 57.75 93 ASN A CA 1
ATOM 732 C C . ASN A 1 93 ? -7.091 0.967 -5.384 1.00 57.75 93 ASN A C 1
ATOM 734 O O . ASN A 1 93 ? -7.719 -0.080 -5.259 1.00 57.75 93 ASN A O 1
ATOM 738 N N . SER A 1 94 ? -6.033 1.064 -6.187 1.00 66.19 94 SER A N 1
ATOM 739 C CA . SER A 1 94 ? -5.508 -0.064 -6.968 1.00 66.19 94 SER A CA 1
ATOM 740 C C . SER A 1 94 ? -4.254 -0.644 -6.306 1.00 66.19 94 SER A C 1
ATOM 742 O O . SER A 1 94 ? -3.166 -0.639 -6.871 1.00 66.19 94 SER A O 1
ATOM 744 N N . ALA A 1 95 ? -4.393 -1.068 -5.048 1.00 69.94 95 ALA A N 1
ATOM 745 C CA . ALA A 1 95 ? -3.291 -1.669 -4.301 1.00 69.94 95 ALA A CA 1
ATOM 746 C C . ALA A 1 95 ? -2.913 -3.036 -4.889 1.00 69.94 95 ALA A C 1
ATOM 748 O O . ALA A 1 95 ? -3.784 -3.822 -5.265 1.00 69.94 95 ALA A O 1
ATOM 749 N N . GLY A 1 96 ? -1.619 -3.330 -4.915 1.00 75.31 96 GLY A N 1
ATOM 750 C CA . GLY A 1 96 ? -1.061 -4.604 -5.346 1.00 75.31 96 GLY A CA 1
ATOM 751 C C . GLY A 1 96 ? 0.177 -4.445 -6.223 1.00 75.31 96 GLY A C 1
ATOM 752 O O . GLY A 1 96 ? 0.687 -3.344 -6.431 1.00 75.31 96 GLY A O 1
ATOM 753 N N . ALA A 1 97 ? 0.676 -5.572 -6.721 1.00 80.88 97 ALA A N 1
ATOM 754 C CA . ALA A 1 97 ? 1.876 -5.608 -7.543 1.00 80.88 97 ALA A CA 1
ATOM 755 C C . ALA A 1 97 ? 1.537 -5.302 -9.006 1.00 80.88 97 ALA A C 1
ATOM 757 O O . ALA A 1 97 ? 0.820 -6.059 -9.662 1.00 80.88 97 ALA A O 1
ATOM 758 N N . TYR A 1 98 ? 2.087 -4.209 -9.524 1.00 86.88 98 TYR A N 1
ATOM 759 C CA . TYR A 1 98 ? 2.115 -3.930 -10.955 1.00 86.88 98 TYR A CA 1
ATOM 760 C C . TYR A 1 98 ? 3.374 -4.543 -11.554 1.00 86.88 98 TYR A C 1
ATOM 762 O O . TYR A 1 98 ? 4.430 -4.545 -10.921 1.00 86.88 98 TYR A O 1
ATOM 770 N N . SER A 1 99 ? 3.300 -5.003 -12.799 1.00 88.44 99 SER A N 1
ATOM 771 C CA . SER A 1 99 ? 4.482 -5.468 -13.529 1.00 88.44 99 SER A CA 1
ATOM 772 C C . SER A 1 99 ? 4.611 -4.757 -14.862 1.00 88.44 99 SER A C 1
ATOM 774 O O . SER A 1 99 ? 3.624 -4.608 -15.581 1.00 88.44 99 SER A O 1
ATOM 776 N N . VAL A 1 100 ? 5.830 -4.378 -15.224 1.00 92.25 100 VAL A N 1
ATOM 777 C CA . VAL A 1 100 ? 6.148 -3.808 -16.530 1.00 92.25 100 VAL A CA 1
ATOM 778 C C . VAL A 1 100 ? 7.131 -4.732 -17.220 1.00 92.25 100 VAL A C 1
ATOM 780 O O . VAL A 1 100 ? 8.282 -4.856 -16.808 1.00 92.25 100 VAL A O 1
ATOM 783 N N . TYR A 1 101 ? 6.661 -5.383 -18.274 1.00 93.50 101 TYR A N 1
ATOM 784 C CA . TYR A 1 101 ? 7.451 -6.254 -19.130 1.00 93.50 101 TYR A CA 1
ATOM 785 C C . TYR A 1 101 ? 7.853 -5.484 -20.391 1.00 93.50 101 TYR A C 1
ATOM 787 O O . TYR A 1 101 ? 6.991 -4.891 -21.045 1.00 93.50 101 TYR A O 1
ATOM 795 N N . VAL A 1 102 ? 9.147 -5.455 -20.719 1.00 94.25 102 VAL A N 1
ATOM 796 C CA . VAL A 1 102 ? 9.671 -4.617 -21.808 1.00 94.25 102 VAL A CA 1
ATOM 797 C C . VAL A 1 102 ? 10.336 -5.451 -22.891 1.00 94.25 102 VAL A C 1
ATOM 799 O O . VAL A 1 102 ? 11.166 -6.320 -22.613 1.00 94.25 102 VAL A O 1
ATOM 802 N N . GLU A 1 103 ? 10.000 -5.126 -24.137 1.00 95.88 103 GLU A N 1
ATOM 803 C CA . GLU A 1 103 ? 10.585 -5.720 -25.331 1.00 95.88 103 GLU A CA 1
ATOM 804 C C . GLU A 1 103 ? 11.251 -4.682 -26.232 1.00 95.88 103 GLU A C 1
ATOM 806 O O . GLU A 1 103 ? 10.722 -3.596 -26.498 1.00 95.88 103 GLU A O 1
ATOM 811 N N . TRP A 1 104 ? 12.394 -5.076 -26.784 1.00 95.38 104 TRP A N 1
ATOM 812 C CA . TRP A 1 104 ? 13.123 -4.350 -27.813 1.00 95.38 104 TRP A CA 1
ATOM 813 C C . TRP A 1 104 ? 13.384 -5.285 -28.988 1.00 95.38 104 TRP A C 1
ATOM 815 O O . TRP A 1 104 ? 13.965 -6.353 -28.822 1.00 95.38 104 TRP A O 1
ATOM 825 N N . ARG A 1 105 ? 12.924 -4.909 -30.189 1.00 92.12 105 ARG A N 1
ATOM 826 C CA . ARG A 1 105 ? 13.050 -5.725 -31.419 1.00 92.12 105 ARG A CA 1
ATOM 827 C C . ARG A 1 105 ? 12.487 -7.155 -31.294 1.00 92.12 105 ARG A C 1
ATOM 829 O O . ARG A 1 105 ? 12.939 -8.052 -31.996 1.00 92.12 105 ARG A O 1
ATOM 836 N N . GLY A 1 106 ? 11.502 -7.359 -30.418 1.00 88.81 106 GLY A N 1
ATOM 837 C CA . GLY A 1 106 ? 10.924 -8.677 -30.134 1.00 88.81 106 GLY A CA 1
ATOM 838 C C . GLY A 1 106 ? 11.718 -9.521 -29.130 1.00 88.81 106 GLY A C 1
ATOM 839 O O . GLY A 1 106 ? 11.354 -10.667 -28.897 1.00 88.81 106 GLY A O 1
ATOM 840 N N . TYR A 1 107 ? 12.778 -8.973 -28.529 1.00 91.00 107 TYR A N 1
ATOM 841 C CA . TYR A 1 107 ? 13.495 -9.595 -27.418 1.00 91.00 107 TYR A CA 1
ATOM 842 C C . TYR A 1 107 ? 13.028 -9.006 -26.091 1.00 91.00 107 TYR A C 1
ATOM 844 O O . TYR A 1 107 ? 12.939 -7.785 -25.954 1.00 91.00 107 TYR A O 1
ATOM 852 N N . HIS A 1 108 ? 12.788 -9.868 -25.105 1.00 92.88 108 HIS A N 1
ATOM 853 C CA . HIS A 1 108 ? 12.599 -9.460 -23.714 1.00 92.88 108 HIS A CA 1
ATOM 854 C C . HIS A 1 108 ? 13.897 -8.858 -23.173 1.00 92.88 108 HIS A C 1
ATOM 856 O O . HIS A 1 108 ? 14.942 -9.503 -23.218 1.00 92.88 108 HIS A O 1
ATOM 862 N N . ILE A 1 109 ? 13.831 -7.623 -22.673 1.00 91.38 109 ILE A N 1
ATOM 863 C CA . ILE A 1 109 ? 14.997 -6.922 -22.103 1.00 91.38 109 ILE A CA 1
ATOM 864 C C . ILE A 1 109 ? 14.891 -6.703 -20.592 1.00 91.38 109 ILE A C 1
ATOM 866 O O . ILE A 1 109 ? 15.826 -6.210 -19.966 1.00 91.38 109 ILE A O 1
ATOM 870 N N . GLY A 1 110 ? 13.760 -7.081 -19.997 1.00 90.44 110 GLY A N 1
ATOM 871 C CA . GLY A 1 110 ? 13.592 -7.142 -18.554 1.00 90.44 110 GLY A CA 1
ATOM 872 C C . GLY A 1 110 ? 12.155 -6.926 -18.099 1.00 90.44 110 GLY A C 1
ATOM 873 O O . GLY A 1 110 ? 11.255 -6.574 -18.870 1.00 90.44 110 GLY A O 1
ATOM 874 N N . THR A 1 111 ? 11.952 -7.176 -16.811 1.00 91.12 111 THR A N 1
ATOM 875 C CA . THR A 1 111 ? 10.676 -6.995 -16.126 1.00 91.12 111 THR A CA 1
ATOM 876 C C . THR A 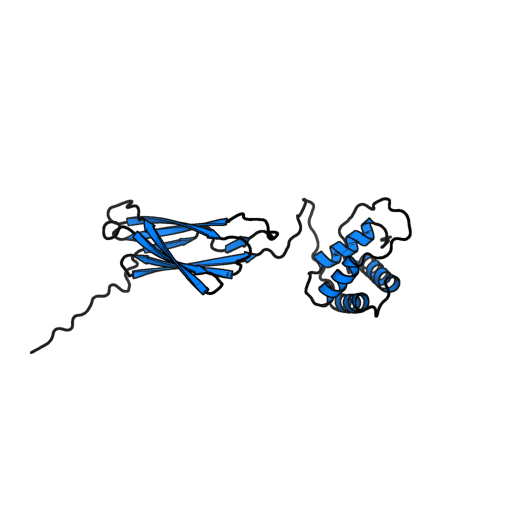1 111 ? 10.934 -6.308 -14.800 1.00 91.12 111 THR A C 1
ATOM 878 O O . THR A 1 111 ? 11.798 -6.744 -14.044 1.00 91.12 111 THR A O 1
ATOM 881 N N . VAL A 1 112 ? 10.180 -5.251 -14.518 1.00 86.38 112 VAL A N 1
ATOM 882 C CA . VAL A 1 112 ? 10.191 -4.581 -13.213 1.00 86.38 112 VAL A CA 1
ATOM 883 C C . VAL A 1 112 ? 8.833 -4.720 -12.553 1.00 86.38 112 VAL A C 1
ATOM 885 O O . VAL A 1 112 ? 7.803 -4.714 -13.229 1.00 86.38 112 VAL A O 1
ATOM 888 N N . THR A 1 113 ? 8.839 -4.847 -11.233 1.00 84.81 113 THR A N 1
ATOM 889 C CA . THR A 1 113 ? 7.635 -4.849 -10.407 1.00 84.81 113 THR A CA 1
ATOM 890 C C . THR A 1 113 ? 7.558 -3.562 -9.607 1.00 84.81 113 THR A C 1
ATOM 892 O O . THR A 1 113 ? 8.580 -2.981 -9.237 1.00 84.81 113 THR A O 1
ATOM 895 N N . ILE A 1 114 ? 6.334 -3.101 -9.380 1.00 84.69 114 ILE A N 1
ATOM 896 C CA . ILE A 1 114 ? 6.040 -1.944 -8.546 1.00 84.69 114 ILE A CA 1
ATOM 897 C C . ILE A 1 114 ? 5.036 -2.413 -7.508 1.00 84.69 114 ILE A C 1
ATOM 899 O O . ILE A 1 114 ? 3.881 -2.692 -7.837 1.00 84.69 114 ILE A O 1
ATOM 903 N N . ASP A 1 115 ? 5.491 -2.519 -6.268 1.00 80.69 115 ASP A N 1
ATOM 904 C CA . ASP A 1 115 ? 4.649 -2.915 -5.152 1.00 80.69 115 ASP A CA 1
ATOM 905 C C . ASP A 1 115 ? 3.909 -1.685 -4.642 1.00 80.69 115 ASP A C 1
ATOM 907 O O . ASP A 1 115 ? 4.500 -0.782 -4.043 1.00 80.69 115 ASP A O 1
ATOM 911 N N . VAL A 1 116 ? 2.607 -1.635 -4.916 1.00 80.19 116 VAL A N 1
ATOM 912 C CA . VAL A 1 116 ? 1.745 -0.543 -4.476 1.00 80.19 116 VAL A CA 1
ATOM 913 C C . VAL A 1 116 ? 1.002 -0.988 -3.234 1.00 80.19 116 VAL A C 1
ATOM 915 O O . VAL A 1 116 ? 0.074 -1.793 -3.299 1.00 80.19 116 VAL A O 1
ATOM 918 N N . SER A 1 117 ? 1.385 -0.445 -2.089 1.00 73.25 117 SER A N 1
ATOM 919 C CA . SER A 1 117 ? 0.636 -0.618 -0.854 1.00 73.25 117 SER A CA 1
ATOM 920 C C . SER A 1 117 ? -0.190 0.634 -0.587 1.00 73.25 117 SER A C 1
ATOM 922 O O . SER A 1 117 ? 0.217 1.769 -0.834 1.00 73.25 117 SER A O 1
ATOM 924 N N . THR A 1 118 ? -1.399 0.449 -0.075 1.00 63.66 118 THR A N 1
ATOM 925 C CA . THR A 1 118 ? -2.100 1.546 0.590 1.00 63.66 118 THR A CA 1
ATOM 926 C C . THR A 1 118 ? -1.547 1.645 1.993 1.00 63.66 118 THR A C 1
ATOM 928 O O . THR A 1 118 ? -1.515 0.629 2.694 1.00 63.66 118 THR A O 1
ATOM 931 N N . LYS A 1 119 ? -1.180 2.849 2.443 1.00 54.12 119 LYS A N 1
ATOM 932 C CA . LYS A 1 119 ? -1.004 3.043 3.882 1.00 54.12 119 LYS A CA 1
ATOM 933 C C . LYS A 1 119 ? -2.309 2.620 4.565 1.00 54.12 119 LYS A C 1
ATOM 935 O O . LYS A 1 119 ? -3.364 3.143 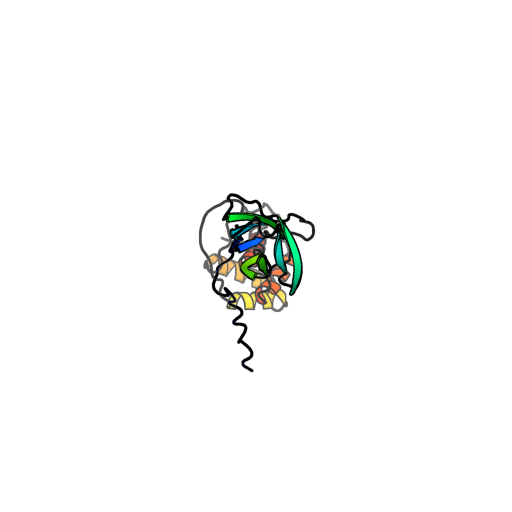4.182 1.00 54.12 119 LYS A O 1
ATOM 940 N N . PRO A 1 120 ? -2.290 1.695 5.544 1.00 47.53 120 PRO A N 1
ATOM 941 C CA . PRO A 1 120 ? -3.433 1.559 6.433 1.00 47.53 120 PRO A CA 1
ATOM 942 C C . PRO A 1 120 ? -3.692 2.947 7.010 1.00 47.53 120 PRO A C 1
ATOM 944 O O . PRO A 1 120 ? -2.734 3.671 7.291 1.00 47.53 120 PRO A O 1
ATOM 947 N N . LYS A 1 121 ? -4.968 3.343 7.079 1.00 39.78 121 LYS A N 1
ATOM 948 C CA . LYS A 1 121 ? -5.430 4.673 7.495 1.00 39.78 121 LYS A CA 1
ATOM 949 C C . LYS A 1 121 ? -4.639 5.167 8.713 1.00 39.78 121 LYS A C 1
ATOM 951 O O . LYS A 1 121 ? -5.011 4.919 9.850 1.00 39.78 121 LYS A O 1
ATOM 956 N N . THR A 1 122 ? -3.563 5.903 8.462 1.00 33.41 122 THR A N 1
ATOM 957 C CA . THR A 1 122 ? -2.843 6.666 9.470 1.00 33.41 122 THR A CA 1
ATOM 958 C C . THR A 1 122 ? -3.505 8.029 9.444 1.00 33.41 122 THR A C 1
ATOM 960 O O . THR A 1 122 ? -3.417 8.776 8.470 1.00 33.41 122 THR A O 1
ATOM 963 N N . GLN A 1 123 ? -4.294 8.282 10.483 1.00 35.69 123 GLN A N 1
ATOM 964 C CA . GLN A 1 123 ? -4.848 9.590 10.806 1.00 35.69 123 GLN A CA 1
ATOM 965 C C . GLN A 1 123 ? -3.711 10.637 10.830 1.00 35.69 123 GLN A C 1
ATOM 967 O O . GLN A 1 123 ? -2.581 10.265 11.152 1.00 35.69 123 GLN A O 1
ATOM 972 N N . PRO A 1 124 ? -3.956 11.916 10.476 1.00 30.08 124 PRO A N 1
ATOM 973 C CA . PRO A 1 124 ? -2.909 12.931 10.431 1.00 30.08 124 PRO A CA 1
ATOM 974 C C . PRO A 1 124 ? -2.152 12.985 11.758 1.00 30.08 124 PRO A C 1
ATOM 976 O O . PRO A 1 124 ? -2.743 13.231 12.808 1.00 30.08 124 PRO A O 1
ATOM 979 N N . THR A 1 125 ? -0.845 12.747 11.699 1.00 32.69 125 THR A N 1
ATOM 980 C CA . THR A 1 125 ? 0.081 13.134 12.756 1.00 32.69 125 THR A CA 1
ATOM 981 C C . THR A 1 125 ? 0.318 14.629 12.602 1.00 32.69 125 THR A C 1
ATOM 983 O O . THR A 1 125 ? 1.133 15.052 11.782 1.00 32.69 125 THR A O 1
ATOM 986 N N . ASP A 1 126 ? -0.399 15.429 13.389 1.00 32.66 126 ASP A N 1
ATOM 987 C CA . ASP A 1 126 ? 0.216 16.642 13.906 1.00 32.66 126 ASP A CA 1
ATOM 988 C C . ASP A 1 126 ? 1.411 16.212 14.760 1.00 32.66 126 ASP A C 1
ATOM 990 O O . ASP A 1 126 ? 1.330 15.307 15.592 1.00 32.66 126 ASP A O 1
ATOM 994 N N . THR A 1 127 ? 2.550 16.823 14.465 1.00 36.19 127 THR A N 1
ATOM 995 C CA . THR A 1 127 ? 3.807 16.718 15.201 1.00 36.19 127 THR A CA 1
ATOM 996 C C . THR A 1 127 ? 3.560 16.728 16.710 1.00 36.19 127 THR A C 1
ATOM 998 O O . THR A 1 127 ? 3.033 17.721 17.195 1.00 36.19 127 THR A O 1
ATOM 1001 N N . LEU A 1 128 ? 3.983 15.683 17.435 1.00 33.53 128 LEU A N 1
ATOM 1002 C CA . LEU A 1 128 ? 4.601 15.749 18.772 1.00 33.53 128 LEU A CA 1
ATOM 1003 C C . LEU A 1 128 ? 4.977 14.337 19.276 1.00 33.53 128 LEU A C 1
ATOM 1005 O O . LEU A 1 128 ? 4.116 13.532 19.596 1.00 33.53 128 LEU A O 1
ATOM 1009 N N . THR A 1 129 ? 6.294 14.120 19.368 1.00 32.62 129 THR A N 1
ATOM 1010 C CA . THR A 1 129 ? 7.027 13.363 20.406 1.00 32.62 129 THR A CA 1
ATOM 1011 C C . THR A 1 129 ? 6.778 11.851 20.583 1.00 32.62 129 THR A C 1
ATOM 1013 O O . THR A 1 129 ? 5.666 11.358 20.678 1.00 32.62 129 THR A O 1
ATOM 1016 N N . ALA A 1 130 ? 7.890 11.116 20.646 1.00 44.06 130 ALA A N 1
ATOM 1017 C CA . ALA A 1 130 ? 7.999 9.663 20.731 1.00 44.06 130 ALA A CA 1
ATOM 1018 C C . ALA A 1 130 ? 7.472 9.014 22.039 1.00 44.06 130 ALA A C 1
ATOM 1020 O O . ALA A 1 130 ? 7.510 9.641 23.094 1.00 44.06 130 ALA A O 1
ATOM 1021 N N . GLU A 1 131 ? 7.158 7.707 21.910 1.00 41.81 131 GLU A N 1
ATOM 1022 C CA . GLU A 1 131 ? 6.987 6.614 22.911 1.00 41.81 131 GLU A CA 1
ATOM 1023 C C . GLU A 1 131 ? 5.580 6.308 23.487 1.00 41.81 131 GLU A C 1
ATOM 1025 O O . GLU A 1 131 ? 4.788 7.228 23.674 1.00 41.81 131 GLU A O 1
ATOM 1030 N N . PRO A 1 132 ? 5.267 5.048 23.901 1.00 45.50 132 PRO A N 1
ATOM 1031 C CA . PRO A 1 132 ? 5.764 3.725 23.495 1.00 45.50 132 PRO A CA 1
ATOM 1032 C C . PRO A 1 132 ? 4.660 2.872 22.818 1.00 45.50 132 PRO A C 1
ATOM 1034 O O . PRO A 1 132 ? 3.461 3.083 22.999 1.00 45.50 132 PRO A O 1
ATOM 1037 N N . VAL A 1 133 ? 5.060 1.850 22.058 1.00 46.72 133 VAL A N 1
ATOM 1038 C CA . VAL A 1 133 ? 4.138 0.830 21.531 1.00 46.72 133 VAL A CA 1
ATOM 1039 C C . VAL A 1 133 ? 3.592 0.017 22.707 1.00 46.72 133 VAL A C 1
ATOM 1041 O O . VAL A 1 133 ? 4.308 -0.800 23.284 1.00 46.72 133 VAL A O 1
ATOM 1044 N N . THR A 1 134 ? 2.331 0.243 23.075 1.00 52.81 134 THR A N 1
ATOM 1045 C CA . THR A 1 134 ? 1.619 -0.592 24.047 1.00 52.81 134 THR A CA 1
ATOM 1046 C C . THR A 1 134 ? 0.875 -1.691 23.306 1.00 52.81 134 THR A C 1
ATOM 1048 O O . THR A 1 134 ? -0.109 -1.450 22.616 1.00 52.81 134 THR A O 1
ATOM 1051 N N . ILE A 1 135 ? 1.381 -2.919 23.410 1.00 64.38 135 ILE A N 1
ATOM 1052 C CA . ILE A 1 135 ? 0.657 -4.105 22.950 1.00 64.38 135 ILE A CA 1
ATOM 1053 C C . ILE A 1 135 ? -0.501 -4.312 23.926 1.00 64.38 135 ILE A C 1
ATOM 1055 O O . ILE A 1 135 ? -0.266 -4.734 25.059 1.00 64.38 135 ILE A O 1
ATOM 1059 N N . ILE A 1 136 ? -1.733 -4.010 23.511 1.00 76.50 136 ILE A N 1
ATOM 1060 C CA . ILE A 1 136 ? -2.920 -4.251 24.335 1.00 76.50 136 ILE A CA 1
ATOM 1061 C C . ILE A 1 136 ? -3.171 -5.767 24.380 1.00 76.50 136 ILE A C 1
ATOM 1063 O O . ILE A 1 136 ? -3.347 -6.390 23.332 1.00 76.50 136 ILE A O 1
ATOM 1067 N N . PRO A 1 137 ? -3.215 -6.406 25.563 1.00 77.19 137 PRO A N 1
ATOM 1068 C CA . PRO A 1 137 ? -3.513 -7.830 25.646 1.00 77.19 137 PRO A CA 1
ATOM 1069 C C . PRO A 1 137 ? -4.861 -8.211 25.010 1.00 77.19 137 PRO A C 1
ATOM 1071 O O . PRO A 1 137 ? -5.896 -7.611 25.303 1.00 77.19 137 PRO A O 1
ATOM 1074 N N . ASN A 1 138 ? -4.877 -9.294 24.227 1.00 77.25 138 ASN A N 1
ATOM 1075 C CA . ASN A 1 138 ? -6.071 -9.776 23.510 1.00 77.25 138 ASN A CA 1
ATOM 1076 C C . ASN A 1 138 ? -7.290 -10.056 24.407 1.00 77.25 138 ASN A C 1
ATOM 1078 O O . ASN A 1 138 ? -8.429 -9.996 23.942 1.00 77.25 138 ASN A O 1
ATOM 1082 N N . TRP A 1 139 ? -7.092 -10.346 25.697 1.00 80.62 139 TRP A N 1
ATOM 1083 C CA . TRP A 1 139 ? -8.214 -10.547 26.617 1.00 80.62 139 TRP A CA 1
ATOM 1084 C C . TRP A 1 139 ? -9.075 -9.277 26.751 1.00 80.62 139 TRP A C 1
ATOM 1086 O O . TRP A 1 139 ? -10.290 -9.378 26.890 1.00 80.62 139 TRP A O 1
ATOM 1096 N N . ILE A 1 140 ? -8.494 -8.083 26.582 1.00 87.00 140 ILE A N 1
ATOM 1097 C CA . ILE A 1 140 ? -9.219 -6.803 26.621 1.00 87.00 140 ILE A CA 1
ATOM 1098 C C . ILE A 1 140 ? -10.139 -6.655 25.398 1.00 87.00 140 ILE A C 1
ATOM 1100 O O . ILE A 1 140 ? -11.280 -6.208 25.543 1.00 87.00 140 ILE A O 1
ATOM 1104 N N . LYS A 1 141 ? -9.708 -7.121 24.214 1.00 87.19 141 LYS A N 1
ATOM 1105 C CA . LYS A 1 141 ? -10.550 -7.179 23.001 1.00 87.19 141 LYS A CA 1
ATOM 1106 C C . LYS A 1 141 ? -11.799 -8.030 23.211 1.00 87.19 141 LYS A C 1
ATOM 1108 O O . LYS A 1 141 ? -12.883 -7.673 22.757 1.00 87.19 141 LYS A O 1
ATOM 1113 N N . THR A 1 142 ? -11.674 -9.121 23.968 1.00 82.81 142 THR A N 1
ATOM 1114 C CA . THR A 1 142 ? -12.817 -9.987 24.298 1.00 82.81 142 THR A CA 1
ATOM 1115 C C . THR A 1 142 ? -13.875 -9.223 25.102 1.00 82.81 142 THR A C 1
ATOM 1117 O O . THR A 1 142 ? -15.059 -9.270 24.769 1.00 82.81 142 THR A O 1
ATOM 1120 N N . HIS A 1 143 ? -13.459 -8.438 26.102 1.00 88.81 143 HIS A N 1
ATOM 1121 C CA . HIS A 1 143 ? -14.378 -7.601 26.881 1.00 88.81 143 HIS A CA 1
ATOM 1122 C C . HIS A 1 143 ? -15.010 -6.476 26.050 1.00 88.81 143 HIS A C 1
ATOM 1124 O O . HIS A 1 143 ? -16.171 -6.137 26.275 1.00 88.81 143 HIS A O 1
ATOM 1130 N N . ALA A 1 144 ? -14.284 -5.920 25.074 1.00 91.12 144 ALA A N 1
ATOM 1131 C CA . ALA A 1 144 ? -14.831 -4.947 24.127 1.00 91.12 144 ALA A CA 1
ATOM 1132 C C . ALA A 1 144 ? -15.960 -5.537 23.277 1.00 91.12 144 ALA A C 1
ATOM 1134 O O . ALA A 1 144 ? -17.001 -4.904 23.104 1.00 91.12 144 ALA A O 1
ATOM 1135 N N . GLY A 1 145 ? -15.792 -6.782 22.822 1.00 88.50 145 GLY A N 1
ATOM 1136 C CA . GLY A 1 145 ? -16.829 -7.517 22.104 1.00 88.50 145 GLY A CA 1
ATOM 1137 C C . GLY A 1 145 ? -18.077 -7.741 22.959 1.00 88.50 145 GLY A C 1
ATOM 1138 O O . GLY A 1 145 ? -19.193 -7.525 22.491 1.00 88.50 145 GLY A O 1
ATOM 1139 N N . TRP A 1 146 ? -17.905 -8.098 24.235 1.00 89.50 146 TRP A N 1
ATOM 1140 C CA . TRP A 1 146 ? -19.019 -8.249 25.179 1.00 89.50 146 TRP A CA 1
ATOM 1141 C C . TRP A 1 146 ? -19.741 -6.928 25.459 1.00 89.50 146 TRP A C 1
ATOM 1143 O O . TRP A 1 146 ? -20.967 -6.909 25.580 1.00 89.50 146 TRP A O 1
ATOM 1153 N N . TRP A 1 147 ? -19.014 -5.813 25.525 1.00 96.50 147 TRP A N 1
ATOM 1154 C CA . TRP A 1 147 ? -19.617 -4.488 25.651 1.00 96.50 147 TRP A CA 1
ATOM 1155 C C . TRP A 1 147 ? -20.414 -4.100 24.402 1.00 96.50 147 TRP A C 1
ATOM 1157 O O . TRP A 1 147 ? -21.589 -3.740 24.509 1.00 96.50 147 TRP A O 1
ATOM 1167 N N . ALA A 1 148 ? -19.827 -4.249 23.214 1.00 91.06 148 ALA A N 1
ATOM 1168 C CA . ALA A 1 148 ? -20.500 -3.969 21.947 1.00 91.06 148 ALA A CA 1
ATOM 1169 C C . ALA A 1 148 ? -21.743 -4.852 21.738 1.00 91.06 148 ALA A C 1
ATOM 1171 O O . ALA A 1 148 ? -22.776 -4.371 21.279 1.00 91.06 148 ALA A O 1
ATOM 1172 N N . GLY A 1 149 ? -21.672 -6.121 22.151 1.00 84.69 149 GLY A N 1
ATOM 1173 C CA . GLY A 1 149 ? -22.784 -7.074 22.127 1.00 84.69 149 GLY A CA 1
ATOM 1174 C C . GLY A 1 149 ? -23.832 -6.881 23.230 1.00 84.69 149 GLY A C 1
ATOM 1175 O O . GLY A 1 149 ? -24.775 -7.665 23.305 1.00 84.69 149 GLY A O 1
ATOM 1176 N N . GLY A 1 150 ? -23.679 -5.878 24.102 1.00 89.94 150 GLY A N 1
ATOM 1177 C CA . GLY A 1 150 ? -24.638 -5.564 25.167 1.00 89.94 150 GLY A CA 1
ATOM 1178 C C . GLY A 1 150 ? -24.620 -6.521 26.364 1.00 89.94 150 GLY A C 1
ATOM 1179 O O . GLY A 1 150 ? -25.499 -6.440 27.218 1.00 89.94 150 GLY A O 1
ATOM 1180 N N . GLN A 1 151 ? -23.632 -7.414 26.452 1.00 94.44 151 GLN A N 1
ATOM 1181 C CA . GLN A 1 151 ? -23.442 -8.316 27.595 1.00 94.44 151 GLN A CA 1
ATOM 1182 C C . GLN A 1 151 ? -22.819 -7.592 28.795 1.00 94.44 151 GLN A C 1
ATOM 1184 O O . GLN A 1 151 ? -23.078 -7.953 29.941 1.00 94.44 151 GLN A O 1
ATOM 1189 N N . ILE A 1 152 ? -22.017 -6.557 28.530 1.00 92.81 152 ILE A N 1
ATOM 1190 C CA . ILE A 1 152 ? -21.490 -5.626 29.531 1.00 92.81 152 ILE A CA 1
ATOM 1191 C C . ILE A 1 152 ? -22.164 -4.266 29.320 1.00 92.81 152 ILE A C 1
ATOM 1193 O O . ILE A 1 152 ? -22.298 -3.803 28.187 1.00 92.81 152 ILE A O 1
ATOM 1197 N N . ASN A 1 153 ? -22.602 -3.627 30.407 1.00 92.81 153 ASN A N 1
ATOM 1198 C CA . ASN A 1 153 ? -23.164 -2.277 30.350 1.00 92.81 153 ASN A CA 1
ATOM 1199 C C . ASN A 1 153 ? -22.060 -1.206 30.300 1.00 92.81 153 ASN A C 1
ATOM 1201 O O . ASN A 1 153 ? -20.909 -1.464 30.649 1.00 92.81 153 ASN A O 1
ATOM 1205 N N . ASP A 1 154 ? -22.416 0.007 29.878 1.00 91.69 154 ASP A N 1
ATOM 1206 C CA . ASP A 1 154 ? -21.440 1.077 29.650 1.00 91.69 154 ASP A CA 1
ATOM 1207 C C . ASP A 1 154 ? -20.641 1.405 30.921 1.00 91.69 154 ASP A C 1
ATOM 1209 O O . ASP A 1 154 ? -19.418 1.452 30.877 1.00 91.69 154 ASP A O 1
ATOM 1213 N N . SER A 1 155 ? -21.299 1.519 32.078 1.00 91.88 155 SER A N 1
ATOM 1214 C CA . SER A 1 155 ? -20.624 1.805 33.352 1.00 91.88 155 SER A CA 1
ATOM 1215 C C . SER A 1 155 ? -19.554 0.764 33.706 1.00 91.88 155 SER A C 1
ATOM 1217 O O . SER A 1 155 ? -18.428 1.130 34.040 1.00 91.88 155 SER A O 1
ATOM 1219 N N . ALA A 1 156 ? -19.872 -0.527 33.591 1.00 93.19 156 ALA A N 1
ATOM 1220 C CA . ALA A 1 156 ? -18.940 -1.607 33.899 1.00 93.19 156 ALA A CA 1
ATOM 1221 C C . ALA A 1 156 ? -17.746 -1.628 32.936 1.00 93.19 156 ALA A C 1
ATOM 1223 O O . ALA A 1 156 ? -16.612 -1.847 33.362 1.00 93.19 156 ALA A O 1
ATOM 1224 N N . TYR A 1 157 ? -17.986 -1.371 31.649 1.00 95.00 157 TYR A N 1
ATOM 1225 C CA . TYR A 1 157 ? -16.914 -1.319 30.663 1.00 95.00 157 TYR A CA 1
ATOM 1226 C C . TYR A 1 157 ? -15.975 -0.130 30.893 1.00 95.00 157 TYR A C 1
ATOM 1228 O O . TYR A 1 157 ? -14.758 -0.303 30.933 1.00 95.00 157 TYR A O 1
ATOM 1236 N N . LEU A 1 158 ? -16.534 1.065 31.109 1.00 92.94 158 LEU A N 1
ATOM 1237 C CA . LEU A 1 158 ? -15.761 2.289 31.328 1.00 92.94 158 LEU A CA 1
ATOM 1238 C C . LEU A 1 158 ? -14.910 2.228 32.601 1.00 92.94 158 LEU A C 1
ATOM 1240 O O . LEU A 1 158 ? -13.768 2.680 32.578 1.00 92.94 158 LEU A O 1
ATOM 1244 N N . LEU A 1 159 ? -15.413 1.609 33.676 1.00 90.12 159 LEU A N 1
ATOM 1245 C CA . LEU A 1 159 ? -14.614 1.338 34.879 1.00 90.12 159 LEU A CA 1
ATOM 1246 C C . LEU A 1 159 ? -13.417 0.425 34.577 1.00 90.12 159 LEU A C 1
ATOM 1248 O O . LEU A 1 159 ? -12.316 0.654 35.075 1.00 90.12 159 LEU A O 1
ATOM 1252 N N . GLY A 1 160 ? -13.615 -0.588 33.730 1.00 91.44 160 GLY A N 1
ATOM 1253 C CA . GLY A 1 160 ? -12.532 -1.447 33.254 1.00 91.44 160 GLY A CA 1
ATOM 1254 C C . GLY A 1 160 ? -11.472 -0.664 32.477 1.00 91.44 160 GLY A C 1
ATOM 1255 O O . GLY A 1 160 ? -10.283 -0.822 32.738 1.00 91.44 160 GLY A O 1
ATOM 1256 N N . ILE A 1 161 ? -11.886 0.229 31.574 1.00 93.19 161 ILE A N 1
ATOM 1257 C CA . ILE A 1 161 ? -10.964 1.096 30.825 1.00 93.19 161 ILE A CA 1
ATOM 1258 C C . ILE A 1 161 ? -10.198 2.036 31.758 1.00 93.19 161 ILE A C 1
ATOM 1260 O O . ILE A 1 161 ? -8.979 2.133 31.651 1.00 93.19 161 ILE A O 1
ATOM 1264 N N . GLN A 1 162 ? -10.876 2.671 32.715 1.00 89.19 162 GLN A N 1
ATOM 1265 C CA . GLN A 1 162 ? -10.236 3.525 33.715 1.00 89.19 162 GLN A CA 1
ATOM 1266 C C . GLN A 1 162 ? -9.138 2.774 34.485 1.00 89.19 162 GLN A C 1
ATOM 1268 O O . GLN A 1 162 ? -8.035 3.292 34.663 1.00 89.19 162 GLN A O 1
ATOM 1273 N N . TYR A 1 163 ? -9.413 1.533 34.894 1.00 89.00 163 TYR A N 1
ATOM 1274 C CA . TYR A 1 163 ? -8.425 0.675 35.544 1.00 89.00 163 TYR A CA 1
ATOM 1275 C C . TYR A 1 163 ? -7.231 0.361 34.629 1.00 89.00 163 TYR A C 1
ATOM 1277 O O . TYR A 1 163 ? -6.087 0.494 35.050 1.00 89.00 163 TYR A O 1
ATOM 1285 N N . LEU A 1 164 ? -7.475 0.005 33.364 1.00 89.88 164 LEU A N 1
ATOM 1286 C CA . LEU A 1 164 ? -6.410 -0.289 32.396 1.00 89.88 164 LEU A CA 1
ATOM 1287 C C . LEU A 1 164 ? -5.486 0.908 32.148 1.00 89.88 164 LEU A C 1
ATOM 1289 O O . LEU A 1 164 ? -4.280 0.719 31.983 1.00 89.88 164 LEU A O 1
ATOM 1293 N N . ILE A 1 165 ? -6.046 2.120 32.137 1.00 86.44 165 ILE A N 1
ATOM 1294 C CA . ILE A 1 165 ? -5.279 3.365 32.027 1.00 86.44 165 ILE A CA 1
ATOM 1295 C C . ILE A 1 165 ? -4.423 3.567 33.277 1.00 86.44 165 ILE A C 1
ATOM 1297 O O . ILE A 1 165 ? -3.222 3.807 33.172 1.00 86.44 165 ILE A O 1
ATOM 1301 N N . LYS A 1 166 ? -5.017 3.409 34.465 1.00 83.50 166 LYS A N 1
ATOM 1302 C CA . LYS A 1 166 ? -4.323 3.553 35.750 1.00 83.50 166 LYS A CA 1
ATOM 1303 C C . LYS A 1 166 ? -3.150 2.581 35.904 1.00 83.50 166 LYS A C 1
ATOM 1305 O O . LYS A 1 166 ? -2.080 2.976 36.354 1.00 83.50 166 LYS A O 1
ATOM 1310 N N . GLU A 1 167 ? -3.333 1.329 35.499 1.00 85.19 167 GLU A N 1
ATOM 1311 C CA . GLU A 1 167 ? -2.284 0.303 35.536 1.00 85.19 167 GLU A CA 1
ATOM 1312 C C . GLU A 1 167 ? -1.288 0.416 34.369 1.00 85.19 167 GLU A C 1
ATOM 1314 O O . GLU A 1 167 ? -0.401 -0.423 34.232 1.00 85.19 167 GLU A O 1
ATOM 1319 N N . SER A 1 168 ? -1.417 1.435 33.507 1.00 82.31 168 SER A N 1
ATOM 1320 C CA . SER A 1 168 ? -0.565 1.635 32.324 1.00 82.31 168 SER A CA 1
ATOM 1321 C C . SER A 1 168 ? -0.571 0.450 31.343 1.00 82.31 168 SER A C 1
ATOM 1323 O O . SER A 1 168 ? 0.345 0.292 30.539 1.00 82.31 168 SER A O 1
ATOM 1325 N N . ILE A 1 169 ? -1.623 -0.376 31.381 1.00 79.94 169 ILE A N 1
ATOM 1326 C CA . ILE A 1 169 ? -1.873 -1.456 30.413 1.00 79.94 169 ILE A CA 1
ATOM 1327 C C . ILE A 1 169 ? -2.388 -0.860 29.096 1.00 79.94 169 ILE A C 1
ATOM 1329 O O . ILE A 1 169 ? -2.110 -1.385 28.020 1.00 79.94 169 ILE A O 1
ATOM 1333 N N . MET A 1 170 ? -3.125 0.251 29.182 1.00 83.31 170 MET A N 1
ATOM 1334 C CA . MET A 1 170 ? -3.596 1.038 28.047 1.00 83.31 170 MET A CA 1
ATOM 1335 C C . MET A 1 170 ? -3.105 2.475 28.191 1.00 83.31 170 MET A C 1
ATOM 1337 O O . MET A 1 170 ? -3.505 3.179 29.114 1.00 83.31 170 MET A O 1
ATOM 1341 N N . VAL A 1 171 ? -2.257 2.928 27.270 1.00 81.00 171 VAL A N 1
ATOM 1342 C CA . VAL A 1 171 ? -1.765 4.309 27.272 1.00 81.00 171 VAL A CA 1
ATOM 1343 C C . VAL A 1 171 ? -2.660 5.156 26.380 1.00 81.00 171 VAL A C 1
ATOM 1345 O O . VAL A 1 171 ? -2.780 4.909 25.181 1.00 81.00 171 VAL A O 1
ATOM 1348 N N . ILE A 1 172 ? -3.291 6.165 26.979 1.00 80.06 172 ILE A N 1
ATOM 1349 C CA . ILE A 1 172 ? -4.078 7.163 26.256 1.00 80.06 172 ILE A CA 1
ATOM 1350 C C . ILE A 1 172 ? -3.201 8.398 26.055 1.00 80.06 172 ILE A C 1
ATOM 1352 O O . ILE A 1 172 ? -2.707 8.944 27.045 1.00 80.06 172 ILE A O 1
ATOM 1356 N N . PRO A 1 173 ? -2.994 8.858 24.807 1.00 71.56 173 PRO A N 1
ATOM 1357 C CA . PRO A 1 173 ? -2.247 10.081 24.563 1.00 71.56 173 PRO A CA 1
ATOM 1358 C C . PRO A 1 173 ? -2.904 11.258 25.285 1.00 71.56 173 PRO A C 1
ATOM 1360 O O . PRO A 1 173 ? -4.133 11.397 25.267 1.00 71.56 173 PRO A O 1
ATOM 1363 N N . SER A 1 174 ? -2.078 12.103 25.906 1.00 61.97 174 SER A N 1
ATOM 1364 C CA . SER A 1 174 ? -2.545 13.277 26.645 1.00 61.97 174 SER A CA 1
ATOM 1365 C C . SER A 1 174 ? -3.498 14.107 25.783 1.00 61.97 174 SER A C 1
ATOM 1367 O O . SER A 1 174 ? -3.209 14.396 24.621 1.00 61.97 174 SER A O 1
ATOM 1369 N N . THR A 1 175 ? -4.657 14.450 26.337 1.00 67.56 175 THR A N 1
ATOM 1370 C CA . THR A 1 175 ? -5.688 15.238 25.663 1.00 67.56 175 THR A CA 1
ATOM 1371 C C . THR A 1 175 ? -6.170 16.330 26.606 1.00 67.56 175 THR A C 1
ATOM 1373 O O . THR A 1 175 ? -6.312 16.100 27.809 1.00 67.56 175 THR A O 1
ATOM 1376 N N . GLU A 1 176 ? -6.386 17.533 26.078 1.00 66.31 176 GLU A N 1
ATOM 1377 C CA . GLU A 1 176 ? -6.952 18.626 26.861 1.00 66.31 176 GLU A CA 1
ATOM 1378 C C . GLU A 1 176 ? -8.394 18.276 27.233 1.00 66.31 176 GLU A C 1
ATOM 1380 O O . GLU A 1 176 ? -9.231 17.977 26.374 1.00 66.31 176 GLU A O 1
ATOM 1385 N N . ARG A 1 177 ? -8.688 18.293 28.535 1.00 63.84 177 ARG A N 1
ATOM 1386 C CA . ARG A 1 177 ? -10.051 18.110 29.024 1.00 63.84 177 ARG A CA 1
ATOM 1387 C C . ARG A 1 177 ? -10.872 19.310 28.572 1.00 63.84 177 ARG A C 1
ATOM 1389 O O . ARG A 1 177 ? -10.619 20.433 28.997 1.00 63.84 177 ARG A O 1
ATOM 1396 N N . SER A 1 178 ? -11.859 19.065 27.722 1.00 59.28 178 SER A N 1
ATOM 1397 C CA . SER A 1 178 ? -12.839 20.085 27.374 1.00 59.28 178 SER A CA 1
ATOM 1398 C C . SER A 1 178 ? -13.720 20.353 28.593 1.00 59.28 178 SER A C 1
ATOM 1400 O O . SER A 1 178 ? -14.140 19.415 29.275 1.00 59.28 178 SER A O 1
ATOM 1402 N N . GLU A 1 179 ? -14.018 21.621 28.881 1.00 52.59 179 GLU A N 1
ATOM 1403 C CA . GLU A 1 179 ? -15.042 21.962 29.870 1.00 52.59 179 GLU A CA 1
ATOM 1404 C C . GLU A 1 179 ? -16.408 21.517 29.335 1.00 52.59 179 GLU A C 1
ATOM 1406 O O . GLU A 1 179 ? -17.061 22.216 28.563 1.00 52.59 179 GLU A O 1
ATOM 1411 N N . SER A 1 180 ? -16.819 20.307 29.703 1.00 49.66 180 SER A N 1
ATOM 1412 C CA . SER A 1 180 ? -18.100 19.729 29.318 1.00 49.66 180 SER A CA 1
ATOM 1413 C C . SER A 1 180 ? -18.902 19.382 30.563 1.00 49.66 180 SER A C 1
ATOM 1415 O O . SER A 1 180 ? -18.423 18.737 31.497 1.00 49.66 180 SER A O 1
ATOM 1417 N N . SER A 1 181 ? -20.129 19.898 30.570 1.00 45.47 181 SER A N 1
ATOM 1418 C CA . SER A 1 181 ? -21.135 19.777 31.617 1.00 45.47 181 SER A CA 1
ATOM 1419 C C . SER A 1 181 ? -21.634 18.332 31.746 1.00 45.47 181 SER A C 1
ATOM 1421 O O . SER A 1 181 ? -21.655 17.585 30.773 1.00 45.47 181 SER A O 1
ATOM 1423 N N . GLY A 1 182 ? -22.009 17.938 32.964 1.00 50.78 182 GLY A N 1
ATOM 1424 C CA . GLY A 1 182 ? -22.202 16.541 33.354 1.00 50.78 182 GLY A CA 1
ATOM 1425 C C . GLY A 1 182 ? -23.254 15.731 32.582 1.00 50.78 182 GLY A C 1
ATOM 1426 O O . GLY A 1 182 ? -24.104 16.268 31.879 1.00 50.78 182 GLY A O 1
ATOM 1427 N N . LEU A 1 183 ? -23.189 14.412 32.814 1.00 52.66 183 LEU A N 1
ATOM 1428 C CA . LEU A 1 183 ? -24.073 13.353 32.305 1.00 52.66 183 LEU A CA 1
ATOM 1429 C C . LEU A 1 183 ? -24.146 13.272 30.770 1.00 52.66 183 LEU A C 1
ATOM 1431 O O . LEU A 1 183 ? -25.203 13.459 30.174 1.00 52.66 183 LEU A O 1
ATOM 1435 N N . GLN A 1 184 ? -23.022 12.936 30.132 1.00 65.00 184 GLN A N 1
ATOM 1436 C CA . GLN A 1 184 ? -23.015 12.514 28.729 1.00 65.00 184 GLN A CA 1
ATOM 1437 C C . GLN A 1 184 ? -23.065 10.986 28.632 1.00 65.00 184 GLN A C 1
ATOM 1439 O O . GLN A 1 184 ? -22.252 10.282 29.229 1.00 65.00 184 GLN A O 1
ATOM 1444 N N . GLU A 1 185 ? -24.054 10.478 27.895 1.00 81.94 185 GLU A N 1
ATOM 1445 C CA . GLU A 1 185 ? -24.142 9.067 27.512 1.00 81.94 185 GLU A CA 1
ATOM 1446 C C . GLU A 1 185 ? -23.016 8.704 26.539 1.00 81.94 185 GLU A C 1
ATOM 1448 O O . GLU A 1 185 ? -22.533 9.549 25.779 1.00 81.94 185 GLU A O 1
ATOM 1453 N N . VAL A 1 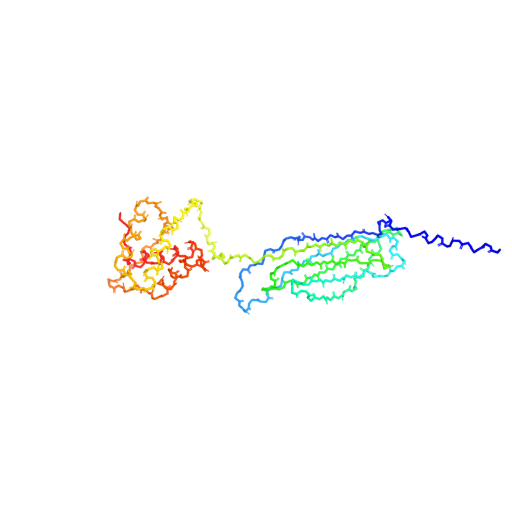186 ? -22.604 7.432 26.535 1.00 85.81 186 VAL A N 1
ATOM 1454 C CA . VAL A 1 186 ? -21.561 6.969 25.617 1.00 85.81 186 VAL A CA 1
ATOM 1455 C C . VAL A 1 186 ? -22.076 7.045 24.178 1.00 85.81 186 VAL A C 1
ATOM 1457 O O . VAL A 1 186 ? -23.077 6.400 23.855 1.00 85.81 186 VAL A O 1
ATOM 1460 N N . PRO A 1 187 ? -21.402 7.775 23.270 1.00 80.12 187 PRO A N 1
ATOM 1461 C CA . PRO A 1 187 ? -21.832 7.830 21.882 1.00 80.12 187 PRO A CA 1
ATOM 1462 C C . PRO A 1 187 ? -21.795 6.446 21.230 1.00 80.12 187 PRO A C 1
ATOM 1464 O O . PRO A 1 187 ? -20.802 5.721 21.330 1.00 80.12 187 PRO A O 1
ATOM 1467 N N . GLY A 1 188 ? -22.843 6.104 20.476 1.00 79.00 188 GLY A N 1
ATOM 1468 C CA . GLY A 1 188 ? -22.961 4.789 19.834 1.00 79.00 188 GLY A CA 1
ATOM 1469 C C . GLY A 1 188 ? -21.797 4.433 18.899 1.00 79.00 188 GLY A C 1
ATOM 1470 O O . GLY A 1 188 ? -21.461 3.260 18.759 1.00 79.00 188 GLY A O 1
ATOM 1471 N N . TRP A 1 189 ? -21.119 5.425 18.310 1.00 78.25 189 TRP A N 1
ATOM 1472 C CA . TRP A 1 189 ? -19.943 5.180 17.471 1.00 78.25 189 TRP A CA 1
ATOM 1473 C C . TRP A 1 189 ? -18.756 4.604 18.260 1.00 78.25 189 TRP A C 1
ATOM 1475 O O . TRP A 1 189 ? -18.025 3.780 17.718 1.00 78.25 189 TRP A O 1
ATOM 1485 N N . VAL A 1 190 ? -18.588 4.962 19.541 1.00 85.31 190 VAL A N 1
ATOM 1486 C CA . VAL A 1 190 ? -17.512 4.409 20.386 1.00 85.31 190 VAL A CA 1
ATOM 1487 C C . VAL A 1 190 ? -17.778 2.931 20.665 1.00 85.31 190 VAL A C 1
ATOM 1489 O O . VAL A 1 190 ? -16.874 2.099 20.598 1.00 85.31 190 VAL A O 1
ATOM 1492 N N . LYS A 1 191 ? -19.047 2.585 20.900 1.00 86.25 191 LYS A N 1
ATOM 1493 C CA . LYS A 1 191 ? -19.489 1.205 21.115 1.00 86.25 191 LYS A CA 1
ATOM 1494 C C . LYS A 1 191 ? -19.367 0.348 19.852 1.00 86.25 191 LYS A C 1
ATOM 1496 O O . LYS A 1 191 ? -18.940 -0.801 19.927 1.00 86.25 191 LYS A O 1
ATOM 1501 N N . ASN A 1 192 ? -19.657 0.922 18.684 1.00 81.12 192 ASN A N 1
ATOM 1502 C CA . ASN A 1 192 ? -19.419 0.263 17.397 1.00 81.12 192 ASN A CA 1
ATOM 1503 C C . ASN A 1 192 ? -17.926 -0.006 17.172 1.00 81.12 192 ASN A C 1
ATOM 1505 O O . ASN A 1 192 ? -17.561 -1.118 16.790 1.00 81.12 192 ASN A O 1
ATOM 1509 N N . ASN A 1 193 ? -17.061 0.968 17.480 1.00 82.00 193 ASN A N 1
ATOM 1510 C CA . ASN A 1 193 ? -15.612 0.793 17.392 1.00 82.00 193 ASN A CA 1
ATOM 1511 C C . ASN A 1 193 ? -15.122 -0.351 18.288 1.00 82.00 193 ASN A C 1
ATOM 1513 O O . ASN A 1 193 ? -14.292 -1.135 17.846 1.00 82.00 193 ASN A O 1
ATOM 1517 N N . ALA A 1 194 ? -15.656 -0.513 19.502 1.00 87.94 194 ALA A N 1
ATOM 1518 C CA . ALA A 1 194 ? -15.310 -1.653 20.356 1.00 87.94 194 ALA A CA 1
ATOM 1519 C C . ALA A 1 194 ? -15.655 -3.010 19.723 1.00 87.94 194 ALA A C 1
ATOM 1521 O O . ALA A 1 194 ? -14.870 -3.952 19.824 1.00 87.94 194 ALA A O 1
ATOM 1522 N N . GLY A 1 195 ? -16.792 -3.103 19.027 1.00 87.00 195 GLY A N 1
ATOM 1523 C CA . GLY A 1 195 ? -17.171 -4.305 18.282 1.00 87.00 195 GLY A CA 1
ATOM 1524 C C . GLY A 1 195 ? -16.233 -4.577 17.106 1.00 87.00 195 GLY A C 1
ATOM 1525 O O . GLY A 1 195 ? -15.759 -5.698 16.931 1.00 87.00 195 GLY A O 1
ATOM 1526 N N . TRP A 1 196 ? -15.905 -3.544 16.328 1.00 80.88 196 TRP A N 1
ATOM 1527 C CA . TRP A 1 196 ? -14.931 -3.661 15.243 1.00 80.88 196 TRP A CA 1
ATOM 1528 C C . TRP A 1 196 ? -13.543 -4.050 15.758 1.00 80.88 196 TRP A C 1
ATOM 1530 O O . TRP A 1 196 ? -12.912 -4.937 15.188 1.00 80.88 196 TRP A O 1
ATOM 1540 N N . TRP A 1 197 ? -13.107 -3.475 16.877 1.00 89.81 197 TRP A N 1
ATOM 1541 C CA . TRP A 1 197 ? -11.821 -3.770 17.504 1.00 89.81 197 TRP A CA 1
ATOM 1542 C C . TRP A 1 197 ? -11.740 -5.213 18.009 1.00 89.81 197 TRP A C 1
ATOM 1544 O O . TRP A 1 197 ? -10.740 -5.892 17.794 1.00 89.81 197 TRP A O 1
ATOM 1554 N N . ALA A 1 198 ? -12.826 -5.721 18.597 1.00 88.12 198 ALA A N 1
ATOM 1555 C CA . ALA A 1 198 ? -12.929 -7.106 19.057 1.00 88.12 198 ALA A CA 1
ATOM 1556 C C . ALA A 1 198 ? -12.858 -8.149 17.929 1.00 88.12 198 ALA A C 1
ATOM 1558 O O . ALA A 1 198 ? -12.600 -9.321 18.192 1.00 88.12 198 ALA A O 1
ATOM 1559 N N . THR A 1 199 ? -13.107 -7.729 16.686 1.00 80.56 199 THR A N 1
ATOM 1560 C CA . THR A 1 199 ? -13.077 -8.582 15.485 1.00 80.56 199 THR A CA 1
ATOM 1561 C C . THR A 1 199 ? -11.912 -8.252 14.552 1.00 80.56 199 THR A C 1
ATOM 1563 O O . THR A 1 199 ? -11.942 -8.636 13.386 1.00 80.56 199 THR A O 1
ATOM 1566 N N . ASP A 1 200 ? -10.917 -7.509 15.049 1.00 79.56 200 ASP A N 1
ATOM 1567 C CA . ASP A 1 200 ? -9.729 -7.074 14.304 1.00 79.56 200 ASP A CA 1
ATOM 1568 C C . ASP A 1 200 ? -10.041 -6.289 13.008 1.00 79.56 200 ASP A C 1
ATOM 1570 O O . ASP A 1 200 ? -9.217 -6.203 12.101 1.00 79.56 200 ASP A O 1
ATOM 1574 N N . GLN A 1 201 ? -11.226 -5.670 12.919 1.00 71.31 201 GLN A N 1
ATOM 1575 C CA . GLN A 1 201 ? -11.605 -4.789 11.804 1.00 71.31 201 GLN A CA 1
ATOM 1576 C C . GLN A 1 201 ? -11.000 -3.384 11.930 1.00 71.31 201 GLN A C 1
ATOM 1578 O O . GLN A 1 201 ? -10.860 -2.684 10.928 1.00 71.31 201 GLN A O 1
ATOM 1583 N N . ILE A 1 202 ? -10.658 -2.965 13.152 1.00 71.12 202 ILE A N 1
ATOM 1584 C CA . ILE A 1 202 ? -9.896 -1.742 13.426 1.00 71.12 202 ILE A CA 1
ATOM 1585 C C . ILE A 1 202 ? -8.733 -2.059 14.366 1.00 71.12 202 ILE A C 1
ATOM 1587 O O . ILE A 1 202 ? -8.810 -2.990 15.170 1.00 71.12 202 ILE A O 1
ATOM 1591 N N . ASP A 1 203 ? -7.664 -1.275 14.261 1.00 77.88 203 ASP A N 1
ATOM 1592 C CA . ASP A 1 203 ? -6.478 -1.420 15.099 1.00 77.88 203 ASP A CA 1
ATOM 1593 C C . ASP A 1 203 ? -6.661 -0.829 16.511 1.00 77.88 203 ASP A C 1
ATOM 1595 O O . ASP A 1 203 ? -7.630 -0.125 16.819 1.00 77.88 203 ASP A O 1
ATOM 1599 N N . ASP A 1 204 ? -5.700 -1.140 17.383 1.00 80.00 204 ASP A N 1
ATOM 1600 C CA . ASP A 1 204 ? -5.653 -0.684 18.775 1.00 80.00 204 ASP A CA 1
ATOM 1601 C C . ASP A 1 204 ? -5.662 0.846 18.879 1.00 80.00 204 ASP A C 1
ATOM 1603 O O . ASP A 1 204 ? -6.317 1.398 19.760 1.00 80.00 204 ASP A O 1
ATOM 1607 N N . ILE A 1 205 ? -4.994 1.537 17.951 1.00 77.94 205 ILE A N 1
ATOM 1608 C CA . ILE A 1 205 ? -4.896 3.002 17.922 1.00 77.94 205 ILE A CA 1
ATOM 1609 C C . ILE A 1 205 ? -6.266 3.622 17.633 1.00 77.94 205 ILE A C 1
ATOM 1611 O O . ILE A 1 205 ? -6.690 4.542 18.330 1.00 77.94 205 ILE A O 1
ATOM 1615 N N . THR A 1 206 ? -6.990 3.096 16.645 1.00 77.25 206 THR A N 1
ATOM 1616 C CA . THR A 1 206 ? -8.325 3.565 16.256 1.00 77.25 206 THR A CA 1
ATOM 1617 C C . THR A 1 206 ? -9.319 3.375 17.398 1.00 77.25 206 THR A C 1
ATOM 1619 O O . THR A 1 206 ? -10.152 4.246 17.663 1.00 77.25 206 THR A O 1
ATOM 1622 N N . TYR A 1 207 ? -9.221 2.250 18.105 1.00 87.81 207 TYR A N 1
ATOM 1623 C CA . TYR A 1 207 ? -10.008 2.009 19.307 1.00 87.81 207 TYR A CA 1
ATOM 1624 C C . TYR A 1 207 ? -9.622 2.972 20.449 1.00 87.81 207 TYR A C 1
ATOM 1626 O O . TYR A 1 207 ? -10.501 3.620 21.028 1.00 87.81 207 TYR A O 1
ATOM 1634 N N . ILE A 1 208 ? -8.320 3.150 20.710 1.00 88.44 208 ILE A N 1
ATOM 1635 C CA . ILE A 1 208 ? -7.779 4.097 21.698 1.00 88.44 208 ILE A CA 1
ATOM 1636 C C . ILE A 1 208 ? -8.248 5.528 21.420 1.00 88.44 208 ILE A C 1
ATOM 1638 O O . ILE A 1 208 ? -8.595 6.222 22.367 1.00 88.44 208 ILE A O 1
ATOM 1642 N N . SER A 1 209 ? -8.332 5.983 20.166 1.00 81.94 209 SER A N 1
ATOM 1643 C CA . SER A 1 209 ? -8.857 7.322 19.848 1.00 81.94 209 SER A CA 1
ATOM 1644 C C . SER A 1 209 ? -10.313 7.506 20.294 1.00 81.94 209 SER A C 1
ATOM 1646 O O . SER A 1 209 ? -10.700 8.595 20.719 1.00 81.94 209 SER A O 1
ATOM 1648 N N . GLY A 1 210 ? -11.122 6.442 20.258 1.00 86.31 210 GLY A N 1
ATOM 1649 C CA . GLY A 1 210 ? -12.472 6.452 20.824 1.00 86.31 210 GLY A CA 1
ATOM 1650 C C . GLY A 1 210 ? -12.465 6.624 22.343 1.00 86.31 210 GLY A C 1
ATOM 1651 O O . GLY A 1 210 ? -13.242 7.410 22.880 1.00 86.31 210 GLY A O 1
ATOM 1652 N N . ILE A 1 211 ? -11.544 5.950 23.033 1.00 90.06 211 ILE A N 1
ATOM 1653 C CA . ILE A 1 211 ? -11.351 6.097 24.482 1.00 90.06 211 ILE A CA 1
ATOM 1654 C C . ILE A 1 211 ? -10.793 7.475 24.845 1.00 90.06 211 ILE A C 1
ATOM 1656 O O . ILE A 1 211 ? -11.280 8.104 25.781 1.00 90.06 211 ILE A O 1
ATOM 1660 N N . GLN A 1 212 ? -9.833 7.985 24.076 1.00 86.31 212 GLN A N 1
ATOM 1661 C CA . GLN A 1 212 ? -9.274 9.325 24.233 1.00 86.31 212 GLN A CA 1
ATOM 1662 C C . GLN A 1 212 ? -10.364 10.393 24.136 1.00 86.31 212 GLN A C 1
ATOM 1664 O O . GLN A 1 212 ? -10.385 11.317 24.945 1.00 86.31 212 GLN A O 1
ATOM 1669 N N . TYR A 1 213 ? -11.307 10.240 23.203 1.00 83.88 213 TYR A N 1
ATOM 1670 C CA . TYR A 1 213 ? -12.469 11.119 23.119 1.00 83.88 213 TYR A CA 1
ATOM 1671 C C . TYR A 1 213 ? -13.313 11.075 24.399 1.00 83.88 213 TYR A C 1
ATOM 1673 O O . TYR A 1 213 ? -13.672 12.120 24.926 1.00 83.88 213 TYR A O 1
ATOM 1681 N N . LEU A 1 214 ? -13.592 9.886 24.947 1.00 86.56 214 LEU A N 1
ATOM 1682 C CA . LEU A 1 214 ? -14.339 9.764 26.206 1.00 86.56 214 LEU A CA 1
ATOM 1683 C C . LEU A 1 214 ? -13.618 10.424 27.390 1.00 86.56 214 LEU A C 1
ATOM 1685 O O . LEU A 1 214 ? -14.277 10.977 28.272 1.00 86.56 214 LEU A O 1
ATOM 1689 N N . VAL A 1 215 ? -12.284 10.386 27.408 1.00 86.50 215 VAL A N 1
ATOM 1690 C CA . VAL A 1 215 ? -11.466 11.105 28.394 1.00 86.50 215 VAL A CA 1
ATOM 1691 C C . VAL A 1 215 ? -11.561 12.620 28.183 1.00 86.50 215 VAL A C 1
ATOM 1693 O O . VAL A 1 215 ? -11.759 13.356 29.152 1.00 86.50 215 VAL A O 1
ATOM 1696 N N . SER A 1 216 ? -11.479 13.100 26.936 1.00 82.69 216 SER A N 1
ATOM 1697 C CA . SER A 1 216 ? -11.479 14.538 26.627 1.00 82.69 216 SER A CA 1
ATOM 1698 C C . SER A 1 216 ? -12.806 15.222 26.954 1.00 82.69 216 SER A C 1
ATOM 1700 O O . SER A 1 216 ? -12.799 16.354 27.438 1.00 82.69 216 SER A O 1
ATOM 1702 N N . ILE A 1 217 ? -13.937 14.530 26.770 1.00 79.81 217 ILE A N 1
ATOM 1703 C CA . ILE A 1 217 ? -15.272 15.031 27.149 1.00 79.81 217 ILE A CA 1
ATOM 1704 C C . ILE A 1 217 ? -15.648 14.729 28.606 1.00 79.81 217 ILE A C 1
ATOM 1706 O O . ILE A 1 217 ? -16.706 15.142 29.074 1.00 79.81 217 ILE A O 1
ATOM 1710 N N . GLY A 1 218 ? -14.787 14.014 29.333 1.00 82.38 218 GLY A N 1
ATOM 1711 C CA . GLY A 1 218 ? -14.942 13.763 30.759 1.00 82.38 218 GLY A CA 1
ATOM 1712 C C . GLY A 1 218 ? -15.903 12.646 31.158 1.00 82.38 218 GLY A C 1
ATOM 1713 O O . GLY A 1 218 ? -16.267 12.587 32.330 1.00 82.38 218 GLY A O 1
ATOM 1714 N N . ILE A 1 219 ? -16.271 11.754 30.231 1.00 86.19 219 ILE A N 1
ATOM 1715 C CA . ILE A 1 219 ? -17.001 10.510 30.536 1.00 86.19 219 ILE A CA 1
ATOM 1716 C C . ILE A 1 219 ? -16.097 9.520 31.284 1.00 86.19 219 ILE A C 1
ATOM 1718 O O . ILE A 1 219 ? -16.548 8.855 32.214 1.00 86.19 219 ILE A O 1
ATOM 1722 N N . ILE A 1 220 ? -14.823 9.424 30.887 1.00 87.00 220 ILE A N 1
ATOM 1723 C CA . ILE A 1 220 ? -13.796 8.682 31.628 1.00 87.00 220 ILE A CA 1
ATOM 1724 C C . ILE A 1 220 ? -12.953 9.692 32.404 1.00 87.00 220 ILE A C 1
ATOM 1726 O O . ILE A 1 220 ? -12.423 10.649 31.839 1.00 87.00 220 ILE A O 1
ATOM 1730 N N . GLU A 1 221 ? -12.817 9.472 33.706 1.00 81.94 221 GLU A N 1
ATOM 1731 C CA . GLU A 1 221 ? -11.962 10.275 34.574 1.00 81.94 221 GLU A CA 1
ATOM 1732 C C . GLU A 1 221 ? -10.642 9.541 34.815 1.00 81.94 221 GLU A C 1
ATOM 1734 O O . GLU A 1 221 ? -10.633 8.399 35.267 1.00 81.94 221 GLU A O 1
ATOM 1739 N N . VAL A 1 222 ? -9.519 10.178 34.497 1.00 71.06 222 VAL A N 1
ATOM 1740 C CA . VAL A 1 222 ? -8.182 9.642 34.774 1.00 71.06 222 VAL A CA 1
ATOM 1741 C C . VAL A 1 222 ? -7.609 10.485 35.909 1.00 71.06 222 VAL A C 1
ATOM 1743 O O . VAL A 1 222 ? -7.362 11.674 35.715 1.00 71.06 222 VAL A O 1
ATOM 1746 N N . SER A 1 223 ? -7.489 9.890 37.098 1.00 62.41 223 SER A N 1
ATOM 1747 C CA . SER A 1 223 ? -7.048 10.536 38.346 1.00 62.41 223 SER A CA 1
ATOM 1748 C C . SER A 1 223 ? -5.776 9.905 38.887 1.00 62.41 223 SER A C 1
ATOM 1750 O O . SER A 1 223 ? -5.766 8.650 38.937 1.00 62.41 223 SER A O 1
#

Secondary structure (DSSP, 8-state):
-----------TT---EEEEES-SEEEEPP--TT--PPEEEEEEEEEESTTS-SEEEEEEE-TTS-EEEEEEE-EESSSSEEEEEEEEEE-TT--EEEEEEEEETTEEEEEEEEEEEEPP------S----------HHHHHHHHHHHTTSS-HHHHHHHHHHHHHTTSSPPPP-------S-PPPPHHHHHHHHHHHTTSS-HHHHHHHHHHHHHTTSS---

Organism: NCBI:txid1456306

pLDDT: mean 76.74, std 18.48, range [30.08, 97.0]

Foldseek 3Di:
DDDDPPPPPPVLVDQFKAKDKPAQEAADEDDDPPDWDWDKIKIKMKGFQCVVDFWKKKWKAFQVGDIDIDTWGWDDPDRTMTMTMDIDTHTPPRAAKMKIFIDDPNDTNDMGIRHYHYDDDDDDDPDDDDDDDQDQDLVLLVVLLCPLVVVDDPVRNLVVVLVCCVVVSDPAPDDAADPADDDDDQDNVLSVVSNCSSVVVDDPVSNSVSVNVCVNPPVRDHD

Sequence (223 aa):
MIIPNALASHDSEKQWGTVSVDKPTLELPYTTASNTQYEKIKIFGTVEEPRSAAYVYMTISEPDGKTYQVKVRVIADTNEQGHYENFILICCNSAGAYSVYVEWRGYHIGTVTIDVSTKPKTQPTDTLTAEPVTIIPNWIKTHAGWWAGGQINDSAYLLGIQYLIKESIMVIPSTERSESSGLQEVPGWVKNNAGWWATDQIDDITYISGIQYLVSIGIIEVS